Protein AF-A0A9W6U2L8-F1 (afdb_monomer_lite)

pLDDT: mean 77.32, std 21.75, range [33.19, 98.31]

Organism: NCBI:txid1490495

Structure (mmCIF, N/CA/C/O backbone):
data_AF-A0A9W6U2L8-F1
#
_entry.id   AF-A0A9W6U2L8-F1
#
loop_
_atom_site.group_PDB
_atom_site.id
_atom_site.type_symbol
_atom_site.label_atom_id
_atom_site.label_alt_id
_atom_site.label_comp_id
_atom_site.label_asym_id
_atom_site.label_entity_id
_atom_site.label_seq_id
_atom_site.pdbx_PDB_ins_code
_atom_site.Cartn_x
_atom_site.Cartn_y
_atom_site.Cartn_z
_atom_site.occupancy
_atom_site.B_iso_or_equiv
_atom_site.auth_seq_id
_atom_site.auth_comp_id
_atom_site.auth_asym_id
_atom_site.auth_atom_id
_atom_site.pdbx_PDB_model_num
ATOM 1 N N . MET A 1 1 ? -28.214 -7.297 -27.117 1.00 42.34 1 MET A N 1
ATOM 2 C CA . MET A 1 1 ? -27.364 -7.793 -26.013 1.00 42.34 1 MET A CA 1
ATOM 3 C C . MET A 1 1 ? -27.071 -6.606 -25.107 1.00 42.34 1 MET A C 1
ATOM 5 O O . MET A 1 1 ? -26.385 -5.695 -25.535 1.00 42.34 1 MET A O 1
ATOM 9 N N . LEU A 1 2 ? -27.909 -6.393 -24.084 1.00 41.47 2 LEU A N 1
ATOM 10 C CA . LEU A 1 2 ? -27.563 -6.645 -22.670 1.00 41.47 2 LEU A CA 1
ATOM 11 C C . LEU A 1 2 ? -26.264 -5.893 -22.309 1.00 41.47 2 LEU A C 1
ATOM 13 O O . LEU A 1 2 ? -25.193 -6.329 -22.692 1.00 41.47 2 LEU A O 1
ATOM 17 N N . GLY A 1 3 ? -26.268 -4.714 -21.687 1.00 46.31 3 GLY A N 1
ATOM 18 C CA . GLY A 1 3 ? -27.129 -4.269 -20.596 1.00 46.31 3 GLY A CA 1
ATOM 19 C C . GLY A 1 3 ? -26.494 -4.670 -19.270 1.00 46.31 3 GLY A C 1
ATOM 20 O O . GLY A 1 3 ? -26.871 -5.703 -18.742 1.00 46.31 3 GLY A O 1
ATOM 21 N N . CYS A 1 4 ? -25.536 -3.879 -18.765 1.00 42.66 4 CYS A N 1
ATOM 22 C CA . CYS A 1 4 ? -24.976 -4.012 -17.406 1.00 42.66 4 CYS A CA 1
ATOM 23 C C . CYS A 1 4 ? -24.298 -2.736 -16.845 1.00 42.66 4 CYS A C 1
ATOM 25 O O . CYS A 1 4 ? -23.660 -2.821 -15.806 1.00 42.66 4 CYS A O 1
ATOM 27 N N . ASP A 1 5 ? -24.463 -1.543 -17.437 1.00 49.16 5 ASP A N 1
ATOM 28 C CA . ASP A 1 5 ? -23.685 -0.351 -17.016 1.00 49.16 5 ASP A CA 1
ATOM 29 C C . ASP A 1 5 ? -24.451 0.728 -16.230 1.00 49.16 5 ASP A C 1
ATOM 31 O O . ASP A 1 5 ? -23.900 1.771 -15.879 1.00 49.16 5 ASP A O 1
ATOM 35 N N . TRP A 1 6 ? -25.718 0.491 -15.877 1.00 40.09 6 TRP A N 1
ATOM 36 C CA . TRP A 1 6 ? -26.541 1.510 -15.201 1.00 40.09 6 TRP A CA 1
ATOM 37 C C . TRP A 1 6 ? -26.843 1.259 -13.718 1.00 40.09 6 TRP A C 1
ATOM 39 O O . TRP A 1 6 ? -27.349 2.153 -13.038 1.00 40.09 6 TRP A O 1
ATOM 49 N N . TRP A 1 7 ? -26.487 0.092 -13.172 1.00 39.62 7 TRP A N 1
ATOM 50 C CA . TRP A 1 7 ? -26.825 -0.262 -11.784 1.00 39.62 7 TRP A CA 1
ATOM 51 C C . TRP A 1 7 ? -25.712 -0.029 -10.751 1.00 39.62 7 TRP A C 1
ATOM 53 O O . TRP A 1 7 ? -26.004 0.032 -9.558 1.00 39.62 7 TRP A O 1
ATOM 63 N N . ILE A 1 8 ? -24.464 0.216 -11.167 1.00 46.53 8 ILE A N 1
ATOM 64 C CA . ILE A 1 8 ? -23.349 0.432 -10.222 1.00 46.53 8 ILE A CA 1
ATOM 65 C C . ILE A 1 8 ? -23.198 1.913 -9.815 1.00 46.53 8 ILE A C 1
ATOM 67 O O . ILE A 1 8 ? -22.720 2.214 -8.723 1.00 46.53 8 ILE A O 1
ATOM 71 N N . ARG A 1 9 ? -23.713 2.873 -10.600 1.00 43.81 9 ARG A N 1
ATOM 72 C CA . ARG A 1 9 ? -23.602 4.316 -10.280 1.00 43.81 9 ARG A CA 1
ATOM 73 C C . ARG A 1 9 ? -24.740 4.912 -9.442 1.00 43.81 9 ARG A C 1
ATOM 75 O O . ARG A 1 9 ? -24.649 6.077 -9.061 1.00 43.81 9 ARG A O 1
ATOM 82 N N . ARG A 1 10 ? -25.788 4.150 -9.098 1.00 42.25 10 ARG A N 1
ATOM 83 C CA . ARG A 1 10 ? -26.963 4.680 -8.365 1.00 42.25 10 ARG A CA 1
ATOM 84 C C . ARG A 1 10 ? -27.081 4.241 -6.901 1.00 42.25 10 ARG A C 1
ATOM 86 O O . ARG A 1 10 ? -28.028 4.642 -6.232 1.00 42.25 10 ARG A O 1
ATOM 93 N N . ARG A 1 11 ? -26.106 3.494 -6.365 1.00 45.25 11 ARG A N 1
ATOM 94 C CA . ARG A 1 11 ? -26.138 2.966 -4.985 1.00 45.25 11 ARG A CA 1
ATOM 95 C C . ARG A 1 11 ? -25.116 3.590 -4.022 1.00 45.25 11 ARG A C 1
ATOM 97 O O . ARG A 1 11 ? -24.779 2.972 -3.025 1.00 45.25 11 ARG A O 1
ATOM 104 N N . ILE A 1 12 ? -24.637 4.812 -4.289 1.00 45.56 12 ILE A N 1
ATOM 105 C CA . ILE A 1 12 ? -23.762 5.580 -3.368 1.00 45.56 12 ILE A CA 1
ATOM 106 C C . ILE A 1 12 ? -24.154 7.074 -3.348 1.00 45.56 12 ILE A C 1
ATOM 108 O O . ILE A 1 12 ? -23.314 7.964 -3.389 1.00 45.56 12 ILE A O 1
ATOM 112 N N . ARG A 1 13 ? -25.455 7.399 -3.338 1.00 46.69 13 ARG A N 1
ATOM 113 C CA . ARG A 1 13 ? -25.939 8.784 -3.114 1.00 46.69 13 ARG A CA 1
ATOM 114 C C . ARG A 1 13 ? -27.226 8.830 -2.298 1.00 46.69 13 ARG A C 1
ATOM 116 O O . ARG A 1 13 ? -28.196 9.481 -2.663 1.00 46.69 13 ARG A O 1
ATOM 123 N N . GLY A 1 14 ? -27.227 8.133 -1.171 1.00 43.53 14 GLY A N 1
ATOM 124 C CA . GLY A 1 14 ? -28.364 8.143 -0.262 1.00 43.53 14 GLY A CA 1
ATOM 125 C C . GLY A 1 14 ? -27.977 7.714 1.138 1.00 43.53 14 GLY A C 1
ATOM 126 O O . GLY A 1 14 ? -28.367 6.631 1.548 1.00 43.53 14 GLY A O 1
ATOM 127 N N . ARG A 1 15 ? -27.204 8.544 1.853 1.00 40.75 15 ARG A N 1
ATOM 128 C CA . ARG A 1 15 ? -27.267 8.671 3.320 1.00 40.75 15 ARG A CA 1
ATOM 129 C C . ARG A 1 15 ? -26.349 9.791 3.822 1.00 40.75 15 ARG A C 1
ATOM 131 O O . ARG A 1 15 ? -25.131 9.700 3.782 1.00 40.75 15 ARG A O 1
ATOM 138 N N . THR A 1 16 ? -27.003 10.840 4.321 1.00 41.09 16 THR A N 1
ATOM 139 C CA . THR A 1 16 ? -26.577 11.693 5.443 1.00 41.09 16 THR A CA 1
ATOM 140 C C . THR A 1 16 ? -25.278 12.497 5.315 1.00 41.09 16 THR A C 1
ATOM 142 O O . THR A 1 16 ? -24.245 12.145 5.873 1.00 41.09 16 THR A O 1
ATOM 145 N N . ARG A 1 17 ? -25.401 13.718 4.771 1.00 39.59 17 ARG A N 1
ATOM 146 C CA . ARG A 1 17 ? -24.661 14.879 5.296 1.00 39.59 17 ARG A CA 1
ATOM 147 C C . ARG A 1 17 ? -25.144 15.142 6.730 1.00 39.59 17 ARG A C 1
ATOM 149 O O . ARG A 1 17 ? -26.140 15.832 6.924 1.00 39.59 17 ARG A O 1
ATOM 156 N N . LYS A 1 18 ? -24.456 14.602 7.738 1.00 42.47 18 LYS A N 1
ATOM 157 C CA . LYS A 1 18 ? -24.490 15.176 9.090 1.00 42.47 18 LYS A CA 1
ATOM 158 C C . LYS A 1 18 ? -23.327 16.153 9.200 1.00 42.47 18 LYS A C 1
ATOM 160 O O . LYS A 1 18 ? -22.163 15.779 9.226 1.00 42.47 18 LYS A O 1
ATOM 165 N N . ARG A 1 19 ? -23.699 17.429 9.174 1.00 35.09 19 ARG A N 1
ATOM 166 C CA . ARG A 1 19 ? -22.870 18.592 9.469 1.00 35.09 19 ARG A CA 1
ATOM 167 C C . ARG A 1 19 ? -22.285 18.410 10.871 1.00 35.09 19 ARG A C 1
ATOM 169 O O . ARG A 1 19 ? -23.045 18.408 11.838 1.00 35.09 19 ARG A O 1
ATOM 176 N N . TRP A 1 20 ? -20.970 18.253 10.974 1.00 33.88 20 TRP A N 1
ATOM 177 C CA . TRP A 1 20 ? -20.262 18.408 12.240 1.00 33.88 20 TRP A CA 1
ATOM 178 C C . TRP A 1 20 ? -20.400 19.869 12.654 1.00 33.88 20 TRP A C 1
ATOM 180 O O . TRP A 1 20 ? -19.816 20.766 12.050 1.00 33.88 20 TRP A O 1
ATOM 190 N N . ARG A 1 21 ? -21.285 20.115 13.618 1.00 36.50 21 ARG A N 1
ATOM 191 C CA . ARG A 1 21 ? -21.362 21.388 14.318 1.00 36.50 21 ARG A CA 1
ATOM 192 C C . ARG A 1 21 ? -20.345 21.276 15.452 1.00 36.50 21 ARG A C 1
ATOM 194 O O . ARG A 1 21 ? -20.547 20.485 16.369 1.00 36.50 21 ARG A O 1
ATOM 201 N N . VAL A 1 22 ? -19.238 22.003 15.319 1.00 42.03 22 VAL A N 1
ATOM 202 C CA . VAL A 1 22 ? -18.341 22.328 16.432 1.00 42.03 22 VAL A CA 1
ATOM 203 C C . VAL A 1 22 ? -19.225 22.974 17.493 1.00 42.03 22 VAL A C 1
ATOM 205 O O . VAL A 1 22 ? -19.933 23.936 17.197 1.00 42.03 22 VAL A O 1
ATOM 208 N N . ASN A 1 23 ? -19.308 22.351 18.664 1.00 36.47 23 ASN A N 1
ATOM 209 C CA . ASN A 1 23 ? -20.069 22.887 19.780 1.00 36.47 23 ASN A CA 1
ATOM 210 C C . ASN A 1 23 ? -19.055 23.560 20.698 1.00 36.47 23 ASN A C 1
ATOM 212 O O . ASN A 1 23 ? -18.358 22.889 21.460 1.00 36.47 23 ASN A O 1
ATOM 216 N N . ASP A 1 24 ? -18.948 24.875 20.536 1.00 37.62 24 ASP A N 1
ATOM 217 C CA . ASP A 1 24 ? -18.198 25.755 21.415 1.00 37.62 24 ASP A CA 1
ATOM 218 C C . ASP A 1 24 ? -18.745 25.673 22.841 1.00 37.62 24 ASP A C 1
ATOM 220 O O . ASP A 1 24 ? -19.940 25.466 23.081 1.00 37.62 24 ASP A O 1
ATOM 224 N N . GLY A 1 25 ? -17.821 25.793 23.791 1.00 44.94 25 GLY A N 1
ATOM 225 C CA . GLY A 1 25 ? -18.071 25.666 25.213 1.00 44.94 25 GLY A CA 1
ATOM 226 C C . GLY A 1 25 ? -19.150 26.626 25.705 1.00 44.94 25 GLY A C 1
ATOM 227 O O . GLY A 1 25 ? -18.991 27.841 25.676 1.00 44.94 25 GLY A O 1
ATOM 228 N N . ALA A 1 26 ? -20.222 26.056 26.245 1.00 37.12 26 ALA A N 1
ATOM 229 C CA . ALA A 1 26 ? -21.139 26.746 27.134 1.00 37.12 26 ALA A CA 1
ATOM 230 C C . ALA A 1 26 ? -21.289 25.896 28.396 1.00 37.12 26 ALA A C 1
ATOM 232 O O . ALA A 1 26 ? -21.642 24.713 28.337 1.00 37.12 26 ALA A O 1
ATOM 233 N N . GLY A 1 27 ? -20.931 26.505 29.526 1.00 45.50 27 GLY A N 1
ATOM 234 C CA . GLY A 1 27 ? -20.772 25.864 30.820 1.00 45.50 27 GLY A CA 1
ATOM 235 C C . GLY A 1 27 ? -21.959 24.999 31.227 1.00 45.50 27 GLY A C 1
ATOM 236 O O . GLY A 1 27 ? -23.098 25.454 31.311 1.00 45.50 27 GLY A O 1
ATOM 237 N N . ARG A 1 28 ? -21.667 23.742 31.562 1.00 34.00 28 ARG A N 1
ATOM 238 C CA . ARG A 1 28 ? -22.518 22.959 32.452 1.00 34.00 28 ARG A CA 1
ATOM 239 C C . ARG A 1 28 ? -21.874 23.001 33.822 1.00 34.00 28 ARG A C 1
ATOM 241 O O . ARG A 1 28 ? -20.841 22.378 34.045 1.00 34.00 28 ARG A O 1
ATOM 248 N N . GLN A 1 29 ? -22.494 23.761 34.720 1.00 37.09 29 GLN A N 1
ATOM 249 C CA . GLN A 1 29 ? -22.266 23.605 36.149 1.00 37.09 29 GLN A CA 1
ATOM 250 C C . GLN A 1 29 ? -22.376 22.114 36.509 1.00 37.09 29 GLN A C 1
ATOM 252 O O . GLN A 1 29 ? -23.264 21.431 35.979 1.00 37.09 29 GLN A O 1
ATOM 257 N N . PRO A 1 30 ? -21.500 21.583 37.380 1.00 37.72 30 PRO A N 1
ATOM 258 C CA . PRO A 1 30 ? -21.636 20.217 37.848 1.00 37.72 30 PRO A CA 1
ATOM 259 C C . PRO A 1 30 ? -22.982 20.112 38.558 1.00 37.72 30 PRO A C 1
ATOM 261 O O . PRO A 1 30 ? -23.240 20.815 39.534 1.00 37.72 30 PRO A O 1
ATOM 264 N N . ALA A 1 31 ? -23.863 19.261 38.031 1.00 36.81 31 ALA A N 1
ATOM 265 C CA . ALA A 1 31 ? -25.117 18.935 38.680 1.00 36.81 31 ALA A CA 1
ATOM 266 C C . ALA A 1 31 ? -24.787 18.444 40.092 1.00 36.81 31 ALA A C 1
ATOM 268 O O . ALA A 1 31 ? -24.253 17.346 40.269 1.00 36.81 31 ALA A O 1
ATOM 269 N N . VAL A 1 32 ? -25.067 19.290 41.085 1.00 40.47 32 VAL A N 1
ATOM 270 C CA . VAL A 1 32 ? -25.002 18.936 42.497 1.00 40.47 32 VAL A CA 1
ATOM 271 C C . VAL A 1 32 ? -25.900 17.719 42.645 1.00 40.47 32 VAL A C 1
ATOM 273 O O . VAL A 1 32 ? -27.124 17.811 42.522 1.00 40.47 32 VAL A O 1
ATOM 276 N N . LYS A 1 33 ? -25.277 16.550 42.821 1.00 40.88 33 LYS A N 1
ATOM 277 C CA . LYS A 1 33 ? -25.973 15.317 43.157 1.00 40.88 33 LYS A CA 1
ATOM 278 C C . LYS A 1 33 ? -26.704 15.616 44.455 1.00 40.88 33 LYS A C 1
ATOM 280 O O . LYS A 1 33 ? -26.081 15.638 45.513 1.00 40.88 33 LYS A O 1
ATOM 285 N N . LYS A 1 34 ? -28.009 15.892 44.365 1.00 40.28 34 LYS A N 1
ATOM 286 C CA . LYS A 1 34 ? -28.889 15.900 45.530 1.00 40.28 34 LYS A CA 1
ATOM 287 C C . LYS A 1 34 ? -28.589 14.608 46.271 1.00 40.28 34 LYS A C 1
ATOM 289 O O . LYS A 1 34 ? -28.707 13.525 45.692 1.00 40.28 34 LYS A O 1
ATOM 294 N N . GLN A 1 35 ? -28.110 14.757 47.499 1.00 38.50 35 GLN A N 1
ATOM 295 C CA . GLN A 1 35 ? -27.925 13.670 48.439 1.00 38.50 35 GLN A CA 1
ATOM 296 C C . GLN A 1 35 ? -29.251 12.911 48.430 1.00 38.50 35 GLN A C 1
ATOM 298 O O . GLN A 1 35 ? -30.284 13.465 48.805 1.00 38.50 35 GLN A O 1
ATOM 303 N N . LYS A 1 36 ? -29.258 11.704 47.851 1.00 33.19 36 LYS A N 1
ATOM 304 C CA . LYS A 1 36 ? -30.424 10.829 47.922 1.00 33.19 36 LYS A CA 1
ATOM 305 C C . LYS A 1 36 ? -30.622 10.592 49.411 1.00 33.19 36 LYS A C 1
ATOM 307 O O . LYS A 1 36 ? -29.820 9.884 50.014 1.00 33.19 36 LYS A O 1
ATOM 312 N N . THR A 1 37 ? -31.637 11.229 49.990 1.00 37.66 37 THR A N 1
ATOM 313 C CA . THR A 1 37 ? -32.239 10.774 51.238 1.00 37.66 37 THR A CA 1
ATOM 314 C C . THR A 1 37 ? -32.388 9.271 51.100 1.00 37.66 37 THR A C 1
ATOM 316 O O . THR A 1 37 ? -32.889 8.817 50.071 1.00 37.66 37 THR A O 1
ATOM 319 N N . GLU A 1 38 ? -31.811 8.520 52.040 1.00 37.41 38 GLU A N 1
ATOM 320 C CA . GLU A 1 38 ? -31.716 7.066 51.973 1.00 37.41 38 GLU A CA 1
ATOM 321 C C . GLU A 1 38 ? -33.069 6.486 51.575 1.00 37.41 38 GLU A C 1
ATOM 323 O O . GLU A 1 38 ? -34.023 6.460 52.351 1.00 37.41 38 GLU A O 1
ATOM 328 N N . ASP A 1 39 ? -33.166 6.099 50.307 1.00 38.78 39 ASP A N 1
ATOM 329 C CA . ASP A 1 39 ? -34.417 5.662 49.732 1.00 38.78 39 ASP A CA 1
ATOM 330 C C . ASP A 1 39 ? -34.650 4.246 50.249 1.00 38.78 39 ASP A C 1
ATOM 332 O O . ASP A 1 39 ? -34.121 3.252 49.740 1.00 38.78 39 ASP A O 1
ATOM 336 N N . ILE A 1 40 ? -35.426 4.153 51.327 1.00 48.34 40 ILE A N 1
ATOM 337 C CA . ILE A 1 40 ? -35.872 2.894 51.934 1.00 48.34 40 ILE A CA 1
ATOM 338 C C . ILE A 1 40 ? -36.692 2.066 50.918 1.00 48.34 40 ILE A C 1
ATOM 340 O O . ILE A 1 40 ? -36.888 0.862 51.103 1.00 48.34 40 ILE A O 1
ATOM 344 N N . ARG A 1 41 ? -37.048 2.654 49.763 1.00 45.66 41 ARG A N 1
ATOM 345 C CA . ARG A 1 41 ? -37.663 2.008 48.594 1.00 45.66 41 ARG A CA 1
ATOM 346 C C . ARG A 1 41 ? -36.730 1.123 47.770 1.00 45.66 41 ARG A C 1
ATOM 348 O O . ARG A 1 41 ? -37.055 0.791 46.632 1.00 45.66 41 ARG A O 1
ATOM 355 N N . CYS A 1 42 ? -35.627 0.621 48.320 1.00 41.81 42 CYS A N 1
ATOM 356 C CA . CYS A 1 42 ? -34.946 -0.540 47.732 1.00 41.81 42 CYS A CA 1
ATOM 357 C C . CYS A 1 42 ? -35.764 -1.841 47.911 1.00 41.81 42 CYS A C 1
ATOM 359 O O . CYS A 1 42 ? -35.263 -2.844 48.410 1.00 41.81 42 CYS A O 1
ATOM 361 N N . GLY A 1 43 ? -37.033 -1.836 47.480 1.00 48.41 43 GLY A N 1
ATOM 362 C CA . GLY A 1 43 ? -37.886 -3.008 47.271 1.00 48.41 43 GLY A CA 1
ATOM 363 C C . GLY A 1 43 ? -37.946 -3.981 48.445 1.00 48.41 43 GLY A C 1
ATOM 364 O O . GLY A 1 43 ? -37.874 -5.189 48.219 1.00 48.41 43 GLY A O 1
ATOM 365 N N . THR A 1 44 ? -37.986 -3.462 49.671 1.00 50.16 44 THR A N 1
ATOM 366 C CA . THR A 1 44 ? -37.943 -4.247 50.914 1.00 50.16 44 THR A CA 1
ATOM 367 C C . THR A 1 44 ? -39.157 -4.059 51.804 1.00 50.16 44 THR A C 1
ATOM 369 O O . THR A 1 44 ? -39.144 -4.549 52.920 1.00 50.16 44 THR A O 1
ATOM 372 N N . VAL A 1 45 ? -40.229 -3.410 51.351 1.00 52.50 45 VAL A N 1
ATOM 373 C CA . VAL A 1 45 ? -41.469 -3.427 52.133 1.00 52.50 45 VAL A CA 1
ATOM 374 C C . VAL A 1 45 ? -42.032 -4.840 52.030 1.00 52.50 45 VAL A C 1
ATOM 376 O O . VAL A 1 45 ? -42.561 -5.242 50.996 1.00 52.50 45 VAL A O 1
ATOM 379 N N . SER A 1 46 ? -41.822 -5.650 53.066 1.00 59.94 46 SER A N 1
ATOM 380 C CA . SER A 1 46 ? -42.527 -6.920 53.169 1.00 59.94 46 SER A CA 1
ATOM 381 C C . SER A 1 46 ? -44.016 -6.610 53.190 1.00 59.94 46 SER A C 1
ATOM 383 O O . SER A 1 46 ? -44.413 -5.722 53.940 1.00 59.94 46 SER A O 1
ATOM 385 N N . PHE A 1 47 ? -44.838 -7.365 52.465 1.00 65.12 47 PHE A N 1
ATOM 386 C CA . PHE A 1 47 ? -46.299 -7.198 52.487 1.00 65.12 47 PHE A CA 1
ATOM 387 C C . PHE A 1 47 ? -46.902 -7.267 53.908 1.00 65.12 47 PHE A C 1
ATOM 389 O O . PHE A 1 47 ? -48.032 -6.851 54.128 1.00 65.12 47 PHE A O 1
ATOM 396 N N . CYS A 1 48 ? -46.135 -7.788 54.870 1.00 70.75 48 CYS A N 1
ATOM 397 C CA . CYS A 1 48 ? -46.508 -7.962 56.266 1.00 70.75 48 CYS A CA 1
ATOM 398 C C . CYS A 1 48 ? -46.247 -6.746 57.173 1.00 70.75 48 CYS A C 1
ATOM 400 O O . CYS A 1 48 ? -46.649 -6.804 58.329 1.00 70.75 48 CYS A O 1
ATOM 402 N N . LEU A 1 49 ? -45.542 -5.702 56.714 1.00 81.25 49 LEU A N 1
ATOM 403 C CA . LEU A 1 49 ? -45.173 -4.541 57.537 1.00 81.25 49 LEU A CA 1
ATOM 404 C C . LEU A 1 49 ? -45.396 -3.235 56.775 1.00 81.25 49 LEU A C 1
ATOM 406 O O . LEU A 1 49 ? -45.073 -3.142 55.592 1.00 81.25 49 LEU A O 1
ATOM 410 N N . THR A 1 50 ? -45.876 -2.207 57.471 1.00 83.50 50 THR A N 1
ATOM 411 C CA . THR A 1 50 ? -45.902 -0.838 56.940 1.00 83.50 50 THR A CA 1
ATOM 412 C C . THR A 1 50 ? -44.484 -0.272 56.810 1.00 83.50 50 THR A C 1
ATOM 414 O O . THR A 1 50 ? -43.528 -0.801 57.383 1.00 83.50 50 THR A O 1
ATOM 417 N N . GLU A 1 51 ? -44.322 0.823 56.063 1.00 79.44 51 GLU A N 1
ATOM 418 C CA . GLU A 1 51 ? -43.014 1.463 55.867 1.00 79.44 51 GLU A CA 1
ATOM 419 C C . GLU A 1 51 ? -42.362 1.874 57.202 1.00 79.44 51 GLU A C 1
ATOM 421 O O . GLU A 1 51 ? -41.173 1.634 57.413 1.00 79.44 51 GLU A O 1
ATOM 426 N N . GLU A 1 52 ? -43.155 2.405 58.137 1.00 82.06 52 GLU A N 1
ATOM 427 C CA . GLU A 1 52 ? -42.696 2.795 59.476 1.00 82.06 52 GLU A CA 1
ATOM 428 C C . GLU A 1 52 ? -42.330 1.589 60.353 1.00 82.06 52 GLU A C 1
ATOM 430 O O . GLU A 1 52 ? -41.278 1.577 60.992 1.00 82.06 52 GLU A O 1
ATOM 435 N N . GLN A 1 53 ? -43.130 0.517 60.324 1.00 85.81 53 GLN A N 1
ATOM 436 C CA . GLN A 1 53 ? -42.796 -0.734 61.018 1.00 85.81 53 GLN A CA 1
ATOM 437 C C . GLN A 1 53 ? -41.500 -1.342 60.474 1.00 85.81 53 GLN A C 1
ATOM 439 O O . GLN A 1 53 ? -40.669 -1.848 61.228 1.00 85.81 53 GLN A O 1
ATOM 444 N N . HIS A 1 54 ? -41.299 -1.266 59.159 1.00 84.88 54 HIS A N 1
ATOM 445 C CA . HIS A 1 54 ? -40.087 -1.749 58.522 1.00 84.88 54 HIS A CA 1
ATOM 446 C C . HIS A 1 54 ? -38.862 -0.932 58.955 1.00 84.88 54 HIS A C 1
ATOM 448 O O . HIS A 1 54 ? -37.834 -1.519 59.280 1.00 84.88 54 HIS A O 1
ATOM 454 N N . LYS A 1 55 ? -38.963 0.403 59.034 1.00 83.50 55 LYS A N 1
ATOM 455 C CA . LYS A 1 55 ? -37.889 1.268 59.558 1.00 83.50 55 LYS A CA 1
ATOM 456 C C . LYS A 1 55 ? -37.489 0.871 60.976 1.00 83.50 55 LYS A C 1
ATOM 458 O O . LYS A 1 55 ? -36.311 0.637 61.233 1.00 83.50 55 LYS A O 1
ATOM 463 N N . VAL A 1 56 ? -38.469 0.719 61.865 1.00 85.00 56 VAL A N 1
ATOM 464 C CA . VAL A 1 56 ? -38.223 0.353 63.266 1.00 85.00 56 VAL A CA 1
ATOM 465 C C . VAL A 1 56 ? -37.600 -1.038 63.384 1.00 85.00 56 VAL A C 1
ATOM 467 O O . VAL A 1 56 ? -36.600 -1.184 64.083 1.00 85.00 56 VAL A O 1
ATOM 470 N N . LEU A 1 57 ? -38.102 -2.038 62.649 1.00 87.38 57 LEU A N 1
ATOM 471 C CA . LEU A 1 57 ? -37.526 -3.389 62.631 1.00 87.38 57 LEU A CA 1
ATOM 472 C C . LEU A 1 57 ? -36.038 -3.378 62.263 1.00 87.38 57 LEU A C 1
ATOM 474 O O . LEU A 1 57 ? -35.238 -4.108 62.847 1.00 87.38 57 LEU A O 1
ATOM 478 N N . LEU A 1 58 ? -35.671 -2.569 61.273 1.00 84.19 58 LEU A N 1
ATOM 479 C CA . LEU A 1 58 ? -34.300 -2.483 60.789 1.00 84.19 58 LEU A CA 1
ATOM 480 C C . LEU A 1 58 ? -33.384 -1.796 61.791 1.00 84.19 58 LEU A C 1
ATOM 482 O O . LEU A 1 58 ? -32.280 -2.286 62.015 1.00 84.19 58 LEU A O 1
ATOM 486 N N . THR A 1 59 ? -33.854 -0.713 62.408 1.00 85.31 59 THR A N 1
ATOM 487 C CA . THR A 1 59 ? -33.126 -0.051 63.489 1.00 85.31 59 THR A CA 1
ATOM 488 C C . THR A 1 59 ? -32.880 -1.038 64.618 1.00 85.31 59 THR A C 1
ATOM 490 O O . THR A 1 59 ? -31.733 -1.224 65.002 1.00 85.31 59 THR A O 1
ATOM 493 N N . LEU A 1 60 ? -33.919 -1.749 65.071 1.00 85.06 60 LEU A N 1
ATOM 494 C CA . LEU A 1 60 ? -33.794 -2.773 66.106 1.00 85.06 60 LEU A CA 1
ATOM 495 C C . LEU A 1 60 ? -32.771 -3.849 65.701 1.00 85.06 60 LEU A C 1
ATOM 497 O O . LEU A 1 60 ? -31.829 -4.131 66.437 1.00 85.06 60 LEU A O 1
ATOM 501 N N . GLU A 1 61 ? -32.875 -4.416 64.498 1.00 85.69 61 GLU A N 1
ATOM 502 C CA . GLU A 1 61 ? -31.955 -5.463 64.034 1.00 85.69 61 GLU A CA 1
ATOM 503 C C . GLU A 1 61 ? -30.479 -5.039 64.044 1.00 85.69 61 GLU A C 1
ATOM 505 O O . GLU A 1 61 ? -29.625 -5.882 64.354 1.00 85.69 61 GLU A O 1
ATOM 510 N N . GLN A 1 62 ? -30.208 -3.767 63.732 1.00 82.38 62 GLN A N 1
ATOM 511 C CA . GLN A 1 62 ? -28.875 -3.164 63.663 1.00 82.38 62 GLN A CA 1
ATOM 512 C C . GLN A 1 62 ? -28.319 -2.759 65.027 1.00 82.38 62 GLN A C 1
ATOM 514 O O . GLN A 1 62 ? -27.121 -2.903 65.252 1.00 82.38 62 GLN A O 1
ATOM 519 N N . THR A 1 63 ? -29.161 -2.253 65.926 1.00 80.62 63 THR A N 1
ATOM 520 C CA . THR A 1 63 ? -28.719 -1.733 67.226 1.00 80.6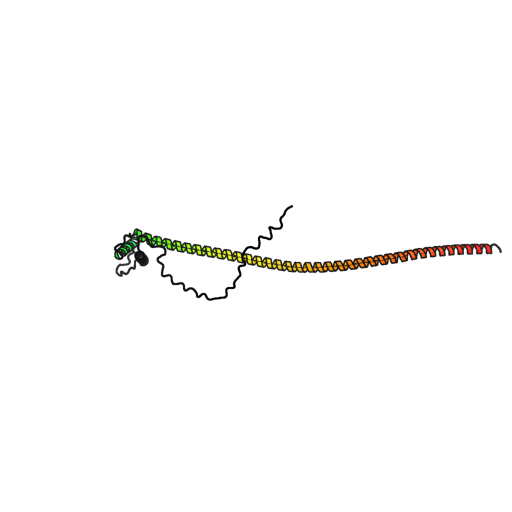2 63 THR A CA 1
ATOM 521 C C . THR A 1 63 ? -28.780 -2.774 68.341 1.00 80.62 63 THR A C 1
ATOM 523 O O . THR A 1 63 ? -28.362 -2.483 69.453 1.00 80.62 63 THR A O 1
ATOM 526 N N . T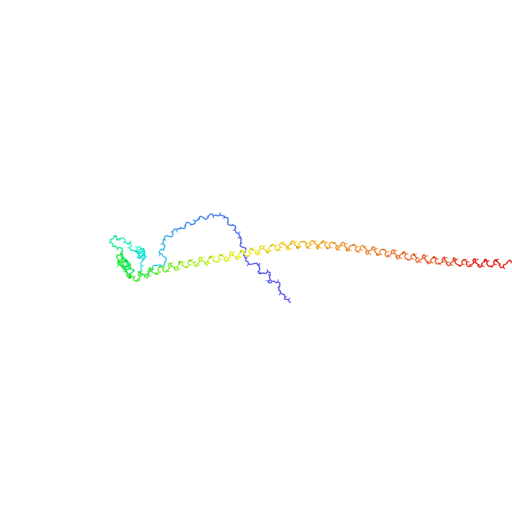YR A 1 64 ? -29.246 -3.996 68.063 1.00 76.12 64 TYR A N 1
ATOM 527 C CA . TYR A 1 64 ? -29.271 -5.085 69.042 1.00 76.12 64 TYR A CA 1
ATOM 528 C C . TYR A 1 64 ? -27.858 -5.496 69.492 1.00 76.12 64 TYR A C 1
ATOM 530 O O . TYR A 1 64 ? -27.023 -5.757 68.621 1.00 76.12 64 TYR A O 1
ATOM 538 N N . PRO A 1 65 ? -27.596 -5.684 70.801 1.00 65.25 65 PRO A N 1
ATOM 539 C CA . PRO A 1 65 ? -28.534 -5.641 71.934 1.00 65.25 65 PRO A CA 1
ATOM 540 C C . PRO A 1 65 ? -28.684 -4.264 72.612 1.00 65.25 65 PRO A C 1
ATOM 542 O O . PRO A 1 65 ? -29.402 -4.149 73.597 1.00 65.25 65 PRO A O 1
ATOM 545 N N . ASN A 1 66 ? -28.044 -3.217 72.095 1.00 63.25 66 ASN A N 1
ATOM 546 C CA . ASN A 1 66 ? -27.856 -1.911 72.737 1.00 63.25 66 ASN A CA 1
ATOM 547 C C . ASN A 1 66 ? -29.075 -0.966 72.655 1.00 63.25 66 ASN A C 1
ATOM 549 O O . ASN A 1 66 ? -28.919 0.244 72.481 1.00 63.25 66 ASN A O 1
ATOM 553 N N . TRP A 1 67 ? -30.298 -1.479 72.783 1.00 65.12 67 TRP A N 1
ATOM 554 C CA . TRP A 1 67 ? -31.503 -0.645 72.838 1.00 65.12 67 TRP A CA 1
ATOM 555 C C . TRP A 1 67 ? -31.716 -0.110 74.257 1.00 65.12 67 TRP A C 1
ATOM 557 O O . TRP A 1 67 ? -32.637 -0.525 74.938 1.00 65.12 67 TRP A O 1
ATOM 567 N N . ALA A 1 68 ? -30.821 0.769 74.710 1.00 49.25 68 ALA A N 1
ATOM 568 C CA . ALA A 1 68 ? -30.982 1.608 75.901 1.00 49.25 68 ALA A CA 1
ATOM 569 C C . ALA A 1 68 ? -31.681 0.952 77.115 1.00 49.25 68 ALA A C 1
ATOM 571 O O . ALA A 1 68 ? -32.704 1.451 77.574 1.00 49.25 68 ALA A O 1
ATOM 572 N N . ASP A 1 69 ? -31.082 -0.104 77.673 1.00 44.09 69 ASP A N 1
ATOM 573 C CA . ASP A 1 69 ? -31.338 -0.483 79.065 1.00 44.09 69 ASP A CA 1
ATOM 574 C C . ASP A 1 69 ? -29.991 -0.730 79.779 1.00 44.09 69 ASP A C 1
ATOM 576 O O . ASP A 1 69 ? -29.312 -1.714 79.473 1.00 44.09 69 ASP A O 1
ATOM 580 N N . PRO A 1 70 ? -29.532 0.164 80.683 1.00 41.91 70 PRO A N 1
ATOM 581 C CA . PRO A 1 70 ? -28.219 0.059 81.334 1.00 41.91 70 PRO A CA 1
ATOM 582 C C . PRO A 1 70 ? -28.082 -1.078 82.360 1.00 41.91 70 PRO A C 1
ATOM 584 O O . PRO A 1 70 ? -27.040 -1.175 83.001 1.00 41.91 70 PRO A O 1
ATOM 587 N N . VAL A 1 71 ? -29.116 -1.896 82.585 1.00 44.06 71 VAL A N 1
ATOM 588 C CA . VAL A 1 71 ? -29.218 -2.710 83.815 1.00 44.06 71 VAL A CA 1
ATOM 589 C C . VAL A 1 71 ? -29.090 -4.219 83.586 1.00 44.06 71 VAL A C 1
ATOM 591 O O . VAL A 1 71 ? -28.953 -4.965 84.550 1.00 44.06 71 VAL A O 1
ATOM 594 N N . THR A 1 72 ? -29.053 -4.713 82.346 1.00 44.56 72 THR A N 1
ATOM 595 C CA . THR A 1 72 ? -28.952 -6.169 82.138 1.00 44.56 72 THR A CA 1
ATOM 596 C C . THR A 1 72 ? -27.549 -6.562 81.698 1.00 44.56 72 THR A C 1
ATOM 598 O O . THR A 1 72 ? -27.137 -6.283 80.573 1.00 44.56 72 THR A O 1
ATOM 601 N N . GLU A 1 73 ? -26.817 -7.202 82.612 1.00 41.22 73 GLU A N 1
ATOM 602 C CA . GLU A 1 73 ? -25.492 -7.788 82.410 1.00 41.22 73 GLU A CA 1
ATOM 603 C C . GLU A 1 73 ? -25.349 -8.471 81.042 1.00 41.22 73 GLU A C 1
ATOM 605 O O . GLU A 1 73 ? -26.226 -9.217 80.595 1.00 41.22 73 GLU A O 1
ATOM 610 N N . MET A 1 74 ? -24.195 -8.237 80.407 1.00 48.12 74 MET A N 1
ATOM 611 C CA . MET A 1 74 ? -23.773 -8.776 79.111 1.00 48.12 74 MET A CA 1
ATOM 612 C C . MET A 1 74 ? -23.556 -10.301 79.153 1.00 48.12 74 MET A C 1
ATOM 614 O O . MET A 1 74 ? -22.461 -10.808 78.926 1.00 48.12 74 MET A O 1
ATOM 618 N N . SER A 1 75 ? -24.606 -11.063 79.432 1.00 45.34 75 SER A N 1
ATOM 619 C CA . SER A 1 75 ? -24.590 -12.520 79.351 1.00 45.34 75 SER A CA 1
ATOM 620 C C . SER A 1 75 ? -24.892 -12.944 77.919 1.00 45.34 75 SER A C 1
ATOM 622 O O . SER A 1 75 ? -25.945 -12.602 77.388 1.00 45.34 75 SER A O 1
ATOM 624 N N . SER A 1 76 ? -23.958 -13.674 77.302 1.00 51.38 76 SER A N 1
ATOM 625 C CA . SER A 1 76 ? -23.993 -14.231 75.938 1.00 51.38 76 SER A CA 1
ATOM 626 C C . SER A 1 76 ? -25.405 -14.398 75.350 1.00 51.38 76 SER A C 1
ATOM 628 O O . SER A 1 76 ? -26.108 -15.397 75.532 1.00 51.38 76 SER A O 1
ATOM 630 N N . VAL A 1 77 ? -25.867 -13.377 74.624 1.00 53.78 77 VAL A N 1
ATOM 631 C CA . VAL A 1 77 ? -27.251 -13.373 74.161 1.00 53.78 77 VAL A CA 1
ATOM 632 C C . VAL A 1 77 ? -27.362 -14.230 72.904 1.00 53.78 77 VAL A C 1
ATOM 634 O O . VAL A 1 77 ? -27.074 -13.798 71.790 1.00 53.78 77 VAL A O 1
ATOM 637 N N . HIS A 1 78 ? -27.753 -15.490 73.093 1.00 57.31 78 HIS A N 1
ATOM 638 C CA . HIS A 1 78 ? -27.991 -16.435 72.007 1.00 57.31 78 HIS A CA 1
ATOM 639 C C . HIS A 1 78 ? -28.916 -15.848 70.926 1.00 57.31 78 HIS A C 1
ATOM 641 O O . HIS A 1 78 ? -29.928 -15.213 71.229 1.00 57.31 78 HIS A O 1
ATOM 647 N N . HIS A 1 79 ? -28.637 -16.162 69.654 1.00 56.59 79 HIS A N 1
ATOM 648 C CA . HIS A 1 79 ? -29.434 -15.772 68.475 1.00 56.59 79 HIS A CA 1
ATOM 649 C C . HIS A 1 79 ? -30.944 -16.058 68.618 1.00 56.59 79 HIS A C 1
ATOM 651 O O . HIS A 1 79 ? -31.778 -15.394 67.996 1.00 56.59 79 HIS A O 1
ATOM 657 N N . GLY A 1 80 ? -31.287 -17.044 69.456 1.00 62.16 80 GLY A N 1
ATOM 658 C CA . GLY A 1 80 ? -32.646 -17.381 69.860 1.00 62.16 80 GLY A CA 1
ATOM 659 C C . GLY A 1 80 ? -33.390 -16.253 70.582 1.00 62.16 80 GLY A C 1
ATOM 660 O O . GLY A 1 80 ? -34.563 -16.014 70.302 1.00 62.16 80 GLY A O 1
ATOM 661 N N . LYS A 1 81 ? -32.694 -15.549 71.476 1.00 75.81 81 LYS A N 1
ATOM 662 C CA . LYS A 1 81 ? -33.230 -14.473 72.315 1.00 75.81 81 LYS A CA 1
ATOM 663 C C . LYS A 1 81 ? -33.343 -13.154 71.543 1.00 75.81 81 LYS A C 1
ATOM 665 O O . LYS A 1 81 ? -34.343 -12.467 71.706 1.00 75.81 81 LYS A O 1
ATOM 670 N N . LYS A 1 82 ? -32.421 -12.875 70.602 1.00 83.19 82 LYS A N 1
ATOM 671 C CA . LYS A 1 82 ? -32.451 -11.680 69.727 1.00 83.19 82 LYS A CA 1
ATOM 672 C C . LYS A 1 82 ? -33.812 -11.436 69.105 1.00 83.19 82 LYS A C 1
ATOM 674 O O . LYS A 1 82 ? -34.421 -10.392 69.300 1.00 83.19 82 LYS A O 1
ATOM 679 N N . TRP A 1 83 ? -34.297 -12.412 68.355 1.00 86.06 83 TRP A N 1
ATOM 680 C CA . TRP A 1 83 ? -35.525 -12.232 67.594 1.00 86.06 83 TRP A CA 1
ATOM 681 C C . TRP A 1 83 ? -36.784 -12.245 68.465 1.00 86.06 83 TRP A C 1
ATOM 683 O O . TRP A 1 83 ? -37.775 -11.651 68.062 1.00 86.06 83 TRP A O 1
ATOM 693 N N . ALA A 1 84 ? -36.738 -12.873 69.644 1.00 83.69 84 ALA A N 1
ATOM 694 C CA . ALA A 1 84 ? -37.817 -12.783 70.626 1.00 83.69 84 ALA A CA 1
ATOM 695 C C . ALA A 1 84 ? -37.897 -11.371 71.237 1.00 83.69 84 ALA A C 1
ATOM 697 O O . ALA A 1 84 ? -38.983 -10.807 71.327 1.00 83.69 84 ALA A O 1
ATOM 698 N N . SER A 1 85 ? -36.754 -10.756 71.563 1.00 84.50 85 SER A N 1
ATOM 699 C CA . SER A 1 85 ? -36.692 -9.359 72.015 1.00 84.50 85 SER A CA 1
ATOM 700 C C . SER A 1 85 ? -37.146 -8.381 70.926 1.00 84.50 85 SER A C 1
ATOM 702 O O . SER A 1 85 ? -37.936 -7.490 71.213 1.00 84.50 85 SER A O 1
ATOM 704 N N . ILE A 1 86 ? -36.715 -8.579 69.670 1.00 85.62 86 ILE A N 1
ATOM 705 C CA . ILE A 1 86 ? -37.184 -7.772 68.525 1.00 85.62 86 ILE A CA 1
ATOM 706 C C . ILE A 1 86 ? -38.707 -7.894 68.370 1.00 85.62 86 ILE A C 1
ATOM 708 O O . ILE A 1 86 ? -39.379 -6.892 68.158 1.00 85.62 86 ILE A O 1
ATOM 712 N N . GLU A 1 87 ? -39.264 -9.106 68.452 1.00 88.31 87 GLU A N 1
ATOM 713 C CA . GLU A 1 87 ? -40.708 -9.326 68.309 1.00 88.31 87 GLU A CA 1
ATOM 714 C C . GLU A 1 87 ? -41.510 -8.613 69.404 1.00 88.31 87 GLU A C 1
ATOM 716 O O . GLU A 1 87 ? -42.499 -7.949 69.094 1.00 88.31 87 GLU A O 1
ATOM 721 N N . ASN A 1 88 ? -41.079 -8.720 70.661 1.00 84.00 88 ASN A N 1
ATOM 722 C CA . ASN A 1 88 ? -41.747 -8.062 71.783 1.00 84.00 88 ASN A CA 1
ATOM 723 C C . ASN A 1 88 ? -41.695 -6.537 71.653 1.00 84.00 88 ASN A C 1
ATOM 725 O O . ASN A 1 88 ? -42.721 -5.881 71.806 1.00 84.00 88 ASN A O 1
ATOM 729 N N . GLU A 1 89 ? -40.536 -5.985 71.291 1.00 86.75 89 GLU A N 1
ATOM 730 C CA . GLU A 1 89 ? -40.365 -4.545 71.085 1.00 86.75 89 GLU A CA 1
ATOM 731 C C . GLU A 1 89 ? -41.222 -4.029 69.917 1.00 86.75 89 GLU A C 1
ATOM 733 O O . GLU A 1 89 ? -41.859 -2.978 70.000 1.00 86.75 89 GLU A O 1
ATOM 738 N N . MET A 1 90 ? -41.313 -4.804 68.833 1.00 87.31 90 MET A N 1
ATOM 739 C CA . MET A 1 90 ? -42.182 -4.491 67.698 1.00 87.31 90 MET A CA 1
ATOM 740 C C . MET A 1 90 ? -43.668 -4.511 68.088 1.00 87.31 90 MET A C 1
ATOM 742 O O . MET A 1 90 ? -44.409 -3.635 67.650 1.00 87.31 90 MET A O 1
ATOM 746 N N . LYS A 1 91 ? -44.110 -5.459 68.927 1.00 86.12 91 LYS A N 1
ATOM 747 C CA . LYS A 1 91 ? -45.495 -5.522 69.439 1.00 86.12 91 LYS A CA 1
ATOM 748 C C . LYS A 1 91 ? -45.808 -4.416 70.447 1.00 86.12 91 LYS A C 1
ATOM 750 O O . LYS A 1 91 ? -46.922 -3.904 70.443 1.00 86.12 91 LYS A O 1
ATOM 755 N N . ALA A 1 92 ? -44.833 -4.021 71.265 1.00 83.94 92 ALA A N 1
ATOM 756 C CA . ALA A 1 92 ? -44.977 -2.917 72.211 1.00 83.94 92 ALA A CA 1
ATOM 757 C C . ALA A 1 92 ? -45.161 -1.572 71.489 1.00 83.94 92 ALA A C 1
ATOM 759 O O . ALA A 1 92 ? -46.007 -0.770 71.876 1.00 83.94 92 ALA A O 1
ATOM 760 N N . ARG A 1 93 ? -44.410 -1.340 70.403 1.00 82.69 93 ARG A N 1
ATOM 761 C CA . ARG A 1 93 ? -44.507 -0.110 69.594 1.00 82.69 93 ARG A CA 1
ATOM 762 C C . ARG A 1 93 ? -45.678 -0.117 68.613 1.00 82.69 93 ARG A C 1
ATOM 764 O O . ARG A 1 93 ? -46.190 0.945 68.268 1.00 82.69 93 ARG A O 1
ATOM 771 N N . PHE A 1 94 ? -46.099 -1.294 68.153 1.00 85.44 94 PHE A N 1
ATOM 772 C CA . PHE A 1 94 ? -47.171 -1.453 67.173 1.00 85.44 94 PHE A CA 1
ATOM 773 C C . PHE A 1 94 ? -48.171 -2.514 67.634 1.00 85.44 94 PHE A C 1
ATOM 775 O O . PHE A 1 94 ? -48.057 -3.688 67.295 1.00 85.44 94 PHE A O 1
ATOM 782 N N . VAL A 1 95 ? -49.203 -2.078 68.358 1.00 76.81 95 VAL A N 1
ATOM 783 C CA . VAL A 1 95 ? -50.217 -2.958 68.971 1.00 76.81 95 VAL A CA 1
ATOM 784 C C . VAL A 1 95 ? -50.968 -3.824 67.942 1.00 76.81 95 VAL A C 1
ATOM 786 O O . VAL A 1 95 ? -51.407 -4.924 68.257 1.00 76.81 95 VAL A O 1
ATOM 789 N N . SER A 1 96 ? -51.080 -3.370 66.690 1.00 77.62 96 SER A N 1
ATOM 790 C CA . SER A 1 96 ? -51.772 -4.077 65.600 1.00 77.62 96 SER A CA 1
ATOM 791 C C . SER A 1 96 ? -50.877 -4.987 64.746 1.00 77.62 96 SER A C 1
ATOM 793 O O . SER A 1 96 ? -51.320 -5.489 63.711 1.00 77.62 96 SER A O 1
ATOM 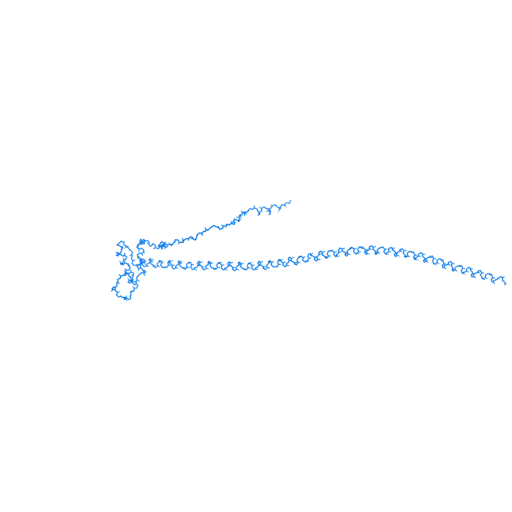795 N N . ILE A 1 97 ? -49.612 -5.199 65.122 1.00 83.06 97 ILE A N 1
ATOM 796 C CA . ILE A 1 97 ? -48.685 -5.987 64.306 1.00 83.06 97 ILE A CA 1
ATOM 797 C C . ILE A 1 97 ? -48.958 -7.497 64.414 1.00 83.06 97 ILE A C 1
ATOM 799 O O . ILE A 1 97 ? -48.953 -8.084 65.493 1.00 83.06 97 ILE A O 1
ATOM 803 N N . THR A 1 98 ? -49.143 -8.157 63.270 1.00 81.69 98 THR A N 1
ATOM 804 C CA . THR A 1 98 ? -49.358 -9.617 63.175 1.00 81.69 98 THR A CA 1
ATOM 805 C C . THR A 1 98 ? -48.076 -10.399 62.864 1.00 81.69 98 THR A C 1
ATOM 807 O O . THR A 1 98 ? -48.089 -11.626 62.757 1.00 81.69 98 THR A O 1
ATOM 810 N N . ALA A 1 99 ? -46.946 -9.707 62.698 1.00 80.50 99 ALA A N 1
ATOM 811 C CA . ALA A 1 99 ? -45.684 -10.311 62.295 1.00 80.50 99 ALA A CA 1
ATOM 812 C C . ALA A 1 99 ? -45.064 -11.154 63.423 1.00 80.50 99 ALA A C 1
ATOM 814 O O . ALA A 1 99 ? -44.817 -10.671 64.526 1.00 80.50 99 ALA A O 1
ATOM 815 N N . THR A 1 100 ? -44.763 -12.416 63.114 1.00 86.00 100 THR A N 1
ATOM 816 C CA . THR A 1 100 ? -44.106 -13.352 64.040 1.00 86.00 100 THR A CA 1
ATOM 817 C C . THR A 1 100 ? -42.584 -13.250 63.962 1.00 86.00 100 THR A C 1
ATOM 819 O O . THR A 1 100 ? -42.033 -12.802 62.951 1.00 86.00 100 THR A O 1
ATOM 822 N N . ARG A 1 101 ? -41.879 -13.786 64.966 1.00 84.69 101 ARG A N 1
ATOM 823 C CA . ARG A 1 101 ? -40.415 -13.956 64.958 1.00 84.69 101 ARG A CA 1
ATOM 824 C C . ARG A 1 101 ? -39.841 -14.445 63.624 1.00 84.69 101 ARG A C 1
ATOM 826 O O . ARG A 1 101 ? -38.856 -13.901 63.125 1.00 84.69 101 ARG A O 1
ATOM 833 N N . LYS A 1 102 ? -40.438 -15.502 63.060 1.00 84.88 102 LYS A N 1
ATOM 834 C CA . LYS A 1 102 ? -39.984 -16.128 61.807 1.00 84.88 102 LYS A CA 1
ATOM 835 C C . LYS A 1 102 ? -40.136 -15.165 60.633 1.00 84.88 102 LYS A C 1
ATOM 837 O O . LYS A 1 102 ? -39.232 -15.072 59.807 1.00 84.88 102 LYS A O 1
ATOM 842 N N . THR A 1 103 ? -41.241 -14.423 60.600 1.00 85.25 103 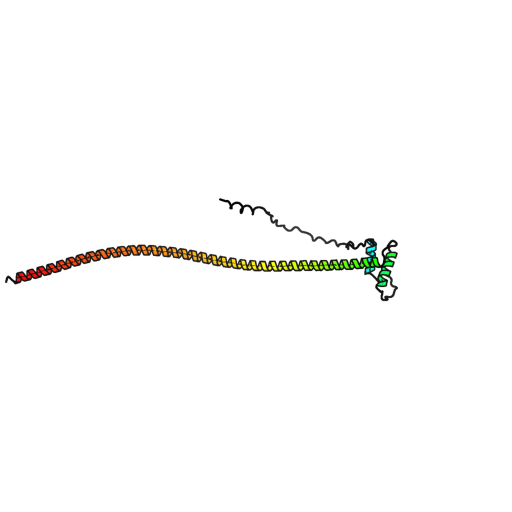THR A N 1
ATOM 843 C CA . THR A 1 103 ? -41.519 -13.407 59.583 1.00 85.25 103 THR A CA 1
ATOM 844 C C . THR A 1 103 ? -40.494 -12.276 59.654 1.00 85.25 103 THR A C 1
ATOM 846 O O . THR A 1 103 ? -39.845 -11.988 58.654 1.00 85.25 103 THR A O 1
ATOM 849 N N . LEU A 1 104 ? -40.268 -11.695 60.838 1.00 86.06 104 LEU A N 1
ATOM 850 C CA . LEU A 1 104 ? -39.302 -10.605 61.042 1.00 86.06 104 LEU A CA 1
ATOM 851 C C . LEU A 1 104 ? -37.872 -11.022 60.658 1.00 86.06 104 LEU A C 1
ATOM 853 O O . LEU A 1 104 ? -37.174 -10.300 59.944 1.00 86.06 104 LEU A O 1
ATOM 857 N N . MET A 1 105 ? -37.465 -12.229 61.058 1.00 85.44 105 MET A N 1
ATOM 858 C CA . MET A 1 105 ? -36.172 -12.802 60.684 1.00 85.44 105 MET A CA 1
ATOM 859 C C . MET A 1 105 ? -36.057 -13.016 59.170 1.00 85.44 105 MET A C 1
ATOM 861 O O . MET A 1 105 ? -35.046 -12.649 58.574 1.00 85.44 105 MET A O 1
ATOM 865 N N . GLY A 1 106 ? -37.092 -13.573 58.535 1.00 84.06 106 GLY A N 1
ATOM 866 C CA . GLY A 1 106 ? -37.134 -13.785 57.088 1.00 84.06 106 GLY A CA 1
ATOM 867 C C . GLY A 1 106 ? -37.016 -12.479 56.301 1.00 84.06 106 GLY A C 1
ATOM 868 O O . GLY A 1 106 ? -36.260 -12.414 55.333 1.00 84.06 106 GLY A O 1
ATOM 869 N N . ILE A 1 107 ? -37.680 -11.417 56.764 1.00 84.44 107 ILE A N 1
ATOM 870 C CA . ILE A 1 107 ? -37.622 -10.079 56.162 1.00 84.44 107 ILE A CA 1
ATOM 871 C C . ILE A 1 107 ? -36.189 -9.530 56.183 1.00 84.44 107 ILE A C 1
ATOM 873 O O . ILE A 1 107 ? -35.671 -9.090 55.152 1.00 84.44 107 ILE A O 1
ATOM 877 N N . CYS A 1 108 ? -35.516 -9.597 57.332 1.00 83.25 108 CYS A N 1
ATOM 878 C CA . CYS A 1 108 ? -34.145 -9.104 57.460 1.00 83.25 108 CYS A CA 1
ATOM 879 C C . CYS A 1 108 ? -33.132 -9.968 56.691 1.00 83.25 108 CYS A C 1
ATOM 881 O O . CYS A 1 108 ? -32.246 -9.422 56.030 1.00 83.25 108 CYS A O 1
ATOM 883 N N . SER A 1 109 ? -33.274 -11.297 56.709 1.00 84.00 109 SER A N 1
ATOM 884 C CA . SER A 1 109 ? -32.415 -12.215 55.944 1.00 84.00 109 SER A CA 1
ATOM 885 C C . SER A 1 109 ? -32.565 -12.020 54.436 1.00 84.00 109 SER A C 1
ATOM 887 O O . SER A 1 109 ? -31.565 -11.916 53.726 1.00 84.00 109 SER A O 1
ATOM 889 N N . HIS A 1 110 ? -33.799 -11.884 53.942 1.00 81.88 110 HIS A N 1
ATOM 890 C CA . HIS A 1 110 ? -34.068 -11.608 52.531 1.00 81.88 110 HIS A CA 1
ATOM 891 C C . HIS A 1 110 ? -33.442 -10.279 52.088 1.00 81.88 110 HIS A C 1
ATOM 893 O O . HIS A 1 110 ? -32.813 -10.202 51.033 1.00 81.88 110 HIS A O 1
ATOM 899 N N . ARG A 1 111 ? -33.531 -9.235 52.921 1.00 80.69 111 ARG A N 1
ATOM 900 C CA . ARG A 1 111 ? -32.884 -7.942 52.659 1.00 80.69 111 ARG A CA 1
ATOM 901 C C . ARG A 1 111 ? -31.361 -8.042 52.607 1.00 80.69 111 ARG A C 1
ATOM 903 O O . ARG A 1 111 ? -30.757 -7.444 51.717 1.00 80.69 111 ARG A O 1
ATOM 910 N N . LYS A 1 112 ? -30.736 -8.774 53.536 1.00 82.75 112 LYS A N 1
ATOM 911 C CA . LYS A 1 112 ? -29.281 -9.007 53.528 1.00 82.75 112 LYS A CA 1
ATOM 912 C C . LYS A 1 112 ? -28.851 -9.719 52.248 1.00 82.75 112 LYS A C 1
ATOM 914 O O . LYS A 1 112 ? -27.968 -9.221 51.558 1.00 82.75 112 LYS A O 1
ATOM 919 N N . LEU A 1 113 ? -29.549 -10.792 51.880 1.00 84.25 113 LEU A N 1
ATOM 920 C CA . LEU A 1 113 ? -29.286 -11.530 50.646 1.00 84.25 113 LEU A CA 1
ATOM 921 C C . LEU A 1 113 ? -29.455 -10.646 49.402 1.00 84.25 113 LEU A C 1
ATOM 923 O O . LEU A 1 113 ? -28.611 -10.661 48.514 1.00 84.25 113 LEU A O 1
ATOM 927 N N . LYS A 1 114 ? -30.503 -9.818 49.351 1.00 84.31 114 LYS A N 1
ATOM 928 C CA . LYS A 1 114 ? -30.750 -8.890 48.239 1.00 84.31 114 LYS A CA 1
ATOM 929 C C . LYS A 1 114 ? -29.670 -7.812 48.115 1.00 84.31 114 LYS A C 1
ATOM 931 O O . LYS A 1 114 ? -29.277 -7.466 47.004 1.00 84.31 114 LYS A O 1
ATOM 936 N N . ARG A 1 115 ? -29.173 -7.281 49.237 1.00 83.69 115 ARG A N 1
ATOM 937 C CA . ARG A 1 115 ? -28.039 -6.341 49.243 1.00 83.69 115 ARG A CA 1
ATOM 938 C C . ARG A 1 115 ? -26.771 -6.998 48.719 1.00 83.69 115 ARG A C 1
ATOM 940 O O . ARG A 1 115 ? -26.089 -6.382 47.906 1.00 83.69 115 ARG A O 1
ATOM 947 N N . GLU A 1 116 ? -26.496 -8.224 49.150 1.00 88.69 116 GLU A N 1
ATOM 948 C CA . GLU A 1 116 ? -25.325 -8.972 48.696 1.00 88.69 116 GLU A CA 1
ATOM 949 C C . GLU A 1 116 ? -25.421 -9.300 47.205 1.00 88.69 116 GLU A C 1
ATOM 951 O O . GLU A 1 116 ? -24.489 -9.048 46.451 1.00 88.69 116 GLU A O 1
ATOM 956 N N . LEU A 1 117 ? -26.597 -9.713 46.737 1.00 87.88 117 LEU A N 1
ATOM 957 C CA . LEU A 1 117 ? -26.869 -9.934 45.320 1.00 87.88 117 LEU A CA 1
ATOM 958 C C . LEU A 1 117 ? -26.653 -8.652 44.498 1.00 87.88 117 LEU A C 1
ATOM 960 O O . LEU A 1 117 ? -25.992 -8.682 43.465 1.00 87.88 117 LEU A O 1
ATOM 964 N N . ASN A 1 118 ? -27.133 -7.502 44.977 1.00 87.94 118 ASN A N 1
ATOM 965 C CA . ASN A 1 118 ? -26.903 -6.209 44.323 1.00 87.94 118 ASN A CA 1
ATOM 966 C C . ASN A 1 118 ? -25.441 -5.734 44.402 1.00 87.94 118 ASN A C 1
ATOM 968 O O . ASN A 1 118 ? -25.007 -4.939 43.569 1.00 87.94 118 ASN A O 1
ATOM 972 N N . ARG A 1 119 ? -24.684 -6.155 45.420 1.00 92.25 119 ARG A N 1
ATOM 973 C CA . ARG A 1 119 ? -23.244 -5.890 45.529 1.00 92.25 119 ARG A CA 1
ATOM 974 C C . ARG A 1 119 ? -22.474 -6.725 44.509 1.00 92.25 119 ARG A C 1
ATOM 976 O O . ARG A 1 119 ? -21.665 -6.170 43.774 1.00 92.25 119 ARG A O 1
ATOM 983 N N . LEU A 1 120 ? -22.770 -8.020 44.430 1.00 92.44 120 LEU A N 1
ATOM 984 C CA . LEU A 1 120 ? -22.161 -8.936 43.470 1.00 92.44 120 LEU A CA 1
ATOM 985 C C . LEU A 1 120 ? -22.480 -8.531 42.029 1.00 92.44 120 LEU A C 1
ATOM 987 O O . LEU A 1 120 ? -21.566 -8.476 41.218 1.00 92.44 120 LEU A O 1
ATOM 991 N N . ARG A 1 121 ? -23.731 -8.151 41.728 1.00 92.19 121 ARG A N 1
ATOM 992 C CA . ARG A 1 121 ? -24.110 -7.626 40.403 1.00 92.19 121 ARG A CA 1
ATOM 993 C C . ARG A 1 121 ? -23.263 -6.429 39.986 1.00 92.19 121 ARG A C 1
ATOM 995 O O . ARG A 1 121 ? -22.693 -6.456 38.907 1.00 92.19 121 ARG A O 1
ATOM 1002 N N . ARG A 1 122 ? -23.108 -5.434 40.866 1.00 91.56 122 ARG A N 1
ATOM 1003 C CA . ARG A 1 122 ? -22.248 -4.271 40.591 1.00 91.56 122 ARG A CA 1
ATOM 1004 C C . ARG A 1 122 ? -20.791 -4.669 40.362 1.00 91.56 122 ARG A C 1
ATOM 1006 O O . ARG A 1 122 ? -20.177 -4.180 39.429 1.00 91.56 122 ARG A O 1
ATOM 1013 N N . SER A 1 123 ? -20.260 -5.599 41.158 1.00 90.44 123 SER A N 1
ATOM 1014 C CA . SER A 1 123 ? -18.886 -6.091 40.980 1.00 90.44 123 SER A CA 1
ATOM 1015 C C . SER A 1 123 ? -18.675 -6.849 39.664 1.00 90.44 123 SER A C 1
ATOM 1017 O O . SER A 1 123 ? -17.565 -6.836 39.133 1.00 90.44 123 SER A O 1
ATOM 1019 N N . VAL A 1 124 ? -19.704 -7.531 39.153 1.00 91.38 124 VAL A N 1
ATOM 1020 C CA . VAL A 1 124 ? -19.667 -8.184 37.836 1.00 91.38 124 VAL A CA 1
ATOM 1021 C C . VAL A 1 124 ? -19.746 -7.137 36.728 1.00 91.38 124 VAL A C 1
ATOM 1023 O O . VAL A 1 124 ? -18.902 -7.148 35.844 1.00 91.38 124 VAL A O 1
ATOM 1026 N N . GLU A 1 125 ? -20.678 -6.185 36.815 1.00 91.00 125 GLU A N 1
ATOM 1027 C CA . GLU A 1 125 ? -20.810 -5.092 35.841 1.00 91.00 125 GLU A CA 1
ATOM 1028 C C . GLU A 1 125 ? -19.527 -4.250 35.737 1.00 91.00 125 GLU A C 1
ATOM 1030 O O . GLU A 1 125 ? -19.085 -3.935 34.637 1.00 91.00 125 GLU A O 1
ATOM 1035 N N . GLU A 1 126 ? -18.886 -3.918 36.861 1.00 86.75 126 GLU A N 1
ATOM 1036 C CA . GLU A 1 126 ? -17.611 -3.187 36.882 1.00 86.75 126 GLU A CA 1
ATOM 1037 C C . GLU A 1 126 ? -16.485 -3.970 36.193 1.00 86.75 126 GLU A C 1
ATOM 1039 O O . GLU A 1 126 ? -15.706 -3.384 35.442 1.00 86.75 126 GLU A O 1
ATOM 1044 N N . ARG A 1 127 ? -16.425 -5.294 36.395 1.00 86.62 127 ARG A N 1
ATOM 1045 C CA . ARG A 1 127 ? -15.444 -6.163 35.728 1.00 86.62 127 ARG A CA 1
ATOM 1046 C C . ARG A 1 127 ? -15.706 -6.286 34.233 1.00 86.62 127 ARG A C 1
ATOM 1048 O O . ARG A 1 127 ? -14.788 -6.082 33.451 1.00 86.62 127 ARG A O 1
ATOM 1055 N N . GLU A 1 128 ? -16.951 -6.531 33.831 1.00 86.12 128 GLU A N 1
ATOM 1056 C CA . GLU A 1 128 ? -17.327 -6.614 32.415 1.00 86.12 128 GLU A CA 1
ATOM 1057 C C . GLU A 1 128 ? -17.062 -5.299 31.671 1.00 86.12 128 GLU A C 1
ATOM 1059 O O . GLU A 1 128 ? -16.642 -5.308 30.515 1.00 86.12 128 GLU A O 1
ATOM 1064 N N . MET A 1 129 ? -17.307 -4.154 32.315 1.00 76.19 129 MET A N 1
ATOM 1065 C CA . MET A 1 129 ? -17.024 -2.848 31.721 1.00 76.19 129 MET A CA 1
ATOM 1066 C C . MET A 1 129 ? -15.521 -2.567 31.632 1.00 76.19 129 MET A C 1
ATOM 1068 O O . MET A 1 129 ? -15.094 -2.007 30.624 1.00 76.19 129 MET A O 1
ATOM 1072 N N . GLY A 1 130 ? -14.733 -2.976 32.632 1.00 80.75 130 GLY A N 1
ATOM 1073 C CA . GLY A 1 130 ? -13.270 -2.885 32.600 1.00 80.75 130 GLY A CA 1
ATOM 1074 C C . GLY A 1 130 ? -12.660 -3.749 31.496 1.00 80.75 130 GLY A C 1
ATOM 1075 O O . GLY A 1 130 ? -11.956 -3.234 30.637 1.00 80.75 130 GLY A O 1
ATOM 1076 N N . GLU A 1 131 ? -13.029 -5.031 31.429 1.00 76.81 131 GLU A N 1
ATOM 1077 C CA . GLU A 1 131 ? -12.538 -5.962 30.400 1.00 76.81 131 GLU A CA 1
ATOM 1078 C C . GLU A 1 131 ? -12.899 -5.510 28.981 1.00 76.81 131 GLU A C 1
ATOM 1080 O O . GLU A 1 131 ? -12.092 -5.631 28.062 1.00 76.81 131 GLU A O 1
ATOM 1085 N N . ARG A 1 132 ? -14.101 -4.952 28.784 1.00 75.31 132 ARG A N 1
ATOM 1086 C CA . ARG A 1 132 ? -14.491 -4.384 27.486 1.00 75.31 132 ARG A CA 1
ATOM 1087 C C . ARG A 1 132 ? -13.659 -3.162 27.123 1.00 75.31 132 ARG A C 1
ATOM 1089 O O . ARG A 1 132 ? -13.296 -3.036 25.960 1.00 75.31 132 ARG A O 1
ATOM 1096 N N . GLN A 1 133 ? -13.379 -2.277 28.080 1.00 70.56 133 GLN A N 1
ATOM 1097 C CA . GLN A 1 133 ? -12.539 -1.102 27.844 1.00 70.56 133 GLN A CA 1
ATOM 1098 C C . GLN A 1 133 ? -11.108 -1.515 27.493 1.00 70.56 133 GLN A C 1
ATOM 1100 O O . GLN A 1 133 ? -10.594 -1.047 26.479 1.00 70.56 133 GLN A O 1
ATOM 1105 N N . ASP A 1 134 ? -10.525 -2.448 28.243 1.00 76.25 134 ASP A N 1
ATOM 1106 C CA . ASP A 1 134 ? -9.171 -2.957 28.007 1.00 76.25 134 ASP A CA 1
ATOM 1107 C C . ASP A 1 134 ? -9.056 -3.701 26.666 1.00 76.25 134 ASP A C 1
ATOM 1109 O O . ASP A 1 134 ? -8.100 -3.513 25.918 1.00 76.25 134 ASP A O 1
ATOM 1113 N N . ALA A 1 135 ? -10.057 -4.510 26.302 1.00 75.44 135 ALA A N 1
ATOM 1114 C CA . ALA A 1 135 ? -10.081 -5.174 25.000 1.00 75.44 135 ALA A CA 1
ATOM 1115 C C . ALA A 1 135 ? -10.162 -4.165 23.842 1.00 75.44 135 ALA A C 1
ATOM 1117 O O . ALA A 1 135 ? -9.488 -4.342 22.828 1.00 75.44 135 ALA A O 1
ATOM 1118 N N . THR A 1 136 ? -10.954 -3.095 23.991 1.00 77.38 136 THR A N 1
ATOM 1119 C CA . THR A 1 136 ? -11.050 -2.048 22.962 1.00 77.38 136 THR A CA 1
ATOM 1120 C C . THR A 1 136 ? -9.787 -1.201 22.850 1.00 77.38 136 THR A C 1
ATOM 1122 O O . THR A 1 136 ? -9.388 -0.875 21.738 1.00 77.38 136 THR A O 1
ATOM 1125 N N . THR A 1 137 ? -9.123 -0.869 23.961 1.00 81.06 137 THR A N 1
ATOM 1126 C CA . THR A 1 137 ? -7.888 -0.071 23.922 1.00 81.06 137 THR A CA 1
ATOM 1127 C C . THR A 1 137 ? -6.731 -0.850 23.309 1.00 81.06 137 THR A C 1
ATOM 1129 O O . THR A 1 137 ? -5.991 -0.289 22.506 1.00 81.06 137 THR A O 1
ATOM 1132 N N . ILE A 1 138 ? -6.605 -2.145 23.618 1.00 81.50 138 ILE A N 1
ATOM 1133 C CA . ILE A 1 138 ? -5.576 -3.008 23.022 1.00 81.50 138 ILE A CA 1
ATOM 1134 C C . ILE A 1 138 ? -5.784 -3.143 21.504 1.00 81.50 138 ILE A C 1
ATOM 1136 O O . ILE A 1 138 ? -4.814 -3.041 20.751 1.00 81.50 138 ILE A O 1
ATOM 1140 N N . ASP A 1 139 ? -7.025 -3.337 21.042 1.00 88.06 139 ASP A N 1
ATOM 1141 C CA . ASP A 1 139 ? -7.339 -3.411 19.605 1.00 88.06 139 ASP A CA 1
ATOM 1142 C C . ASP A 1 139 ? -7.057 -2.071 18.895 1.00 88.06 139 ASP A C 1
ATOM 1144 O O . ASP A 1 139 ? -6.382 -2.041 17.864 1.00 88.06 139 ASP A O 1
ATOM 1148 N N . ASP A 1 140 ? -7.460 -0.941 19.490 1.00 91.06 140 ASP A N 1
ATOM 1149 C CA . ASP A 1 140 ? -7.193 0.399 18.949 1.00 91.06 140 ASP A CA 1
ATOM 1150 C C . ASP A 1 140 ? -5.682 0.700 18.849 1.00 91.06 140 ASP A C 1
ATOM 1152 O O . ASP A 1 140 ? -5.218 1.275 17.857 1.00 91.06 140 ASP A O 1
ATOM 1156 N N . GLU A 1 141 ? -4.886 0.314 19.851 1.00 92.38 141 GLU A N 1
ATOM 1157 C CA . GLU A 1 141 ? -3.429 0.498 19.847 1.00 92.38 141 GLU A CA 1
ATOM 1158 C C . GLU A 1 141 ? -2.744 -0.347 18.765 1.00 92.38 141 GLU A C 1
ATOM 1160 O O . GLU A 1 141 ? -1.890 0.166 18.029 1.00 92.38 141 GLU A O 1
ATOM 1165 N N . GLN A 1 142 ? -3.146 -1.614 18.616 1.00 93.31 142 GLN A N 1
ATOM 1166 C CA . GLN A 1 142 ? -2.636 -2.500 17.567 1.00 93.31 142 GLN A CA 1
ATOM 1167 C C . GLN A 1 142 ? -2.977 -1.964 16.172 1.00 93.31 142 GLN A C 1
ATOM 1169 O O . GLN A 1 142 ? -2.090 -1.849 15.318 1.00 93.31 142 GLN A O 1
ATOM 1174 N N . GLN A 1 143 ? -4.225 -1.538 15.958 1.00 93.75 143 GLN A N 1
ATOM 1175 C CA . GLN A 1 143 ? -4.654 -0.927 14.701 1.00 93.75 143 GLN A CA 1
ATOM 1176 C C . GLN A 1 143 ? -3.870 0.354 14.398 1.00 93.75 143 GLN A C 1
ATOM 1178 O O . GLN A 1 143 ? -3.422 0.566 13.267 1.00 93.75 143 GLN A O 1
ATOM 1183 N N . GLN A 1 144 ? -3.633 1.212 15.394 1.00 94.88 144 GLN A N 1
ATOM 1184 C CA . GLN A 1 144 ? -2.819 2.414 15.204 1.00 94.88 144 GLN A CA 1
ATOM 1185 C C . GLN A 1 144 ? -1.368 2.091 14.840 1.00 94.88 144 GLN A C 1
ATOM 1187 O O . GLN A 1 144 ? -0.779 2.785 14.003 1.00 94.88 144 GLN A O 1
ATOM 1192 N N . GLN A 1 145 ? -0.778 1.062 15.448 1.00 95.81 145 GLN A N 1
ATOM 1193 C CA . GLN A 1 145 ? 0.579 0.631 15.129 1.00 95.81 145 GLN A CA 1
ATOM 1194 C C . GLN A 1 145 ? 0.673 0.110 13.689 1.00 95.81 145 GLN A C 1
ATOM 1196 O O . GLN A 1 145 ? 1.600 0.480 12.959 1.00 95.81 145 GLN A O 1
ATOM 1201 N N . GLU A 1 146 ? -0.306 -0.678 13.249 1.00 96.38 146 GLU A N 1
ATOM 1202 C CA . GLU A 1 146 ? -0.368 -1.183 11.879 1.00 96.38 146 GLU A CA 1
ATOM 1203 C C . GLU A 1 146 ? -0.579 -0.054 10.863 1.00 96.38 146 GLU A C 1
ATOM 1205 O O . GLU A 1 146 ? 0.149 0.025 9.871 1.00 96.38 146 GLU A O 1
ATOM 1210 N N . ILE A 1 147 ? -1.462 0.907 11.152 1.00 97.00 147 ILE A N 1
ATOM 1211 C CA . ILE A 1 147 ? -1.649 2.104 10.319 1.00 97.00 147 ILE A CA 1
ATOM 1212 C C . ILE A 1 147 ? -0.336 2.882 10.167 1.00 97.00 147 ILE A C 1
ATOM 1214 O O . ILE A 1 147 ? -0.012 3.324 9.063 1.00 97.00 147 ILE A O 1
ATOM 1218 N N . ARG A 1 148 ? 0.440 3.061 11.244 1.00 97.56 148 ARG A N 1
ATOM 1219 C CA . ARG A 1 148 ? 1.749 3.740 11.173 1.00 97.56 148 ARG A CA 1
ATOM 1220 C C . ARG A 1 148 ? 2.730 2.963 10.298 1.00 97.56 148 ARG A C 1
ATOM 1222 O O . ARG A 1 148 ? 3.403 3.561 9.461 1.00 97.56 148 ARG A O 1
ATOM 1229 N N . LYS A 1 149 ? 2.783 1.638 10.451 1.00 97.75 149 LYS A N 1
ATOM 1230 C CA . LYS A 1 149 ? 3.647 0.768 9.642 1.00 97.75 149 LYS A CA 1
ATOM 1231 C C . LYS A 1 149 ? 3.292 0.850 8.156 1.00 97.75 149 LYS A C 1
ATOM 1233 O O . LYS A 1 149 ? 4.183 1.064 7.337 1.00 97.75 149 LYS A O 1
ATOM 1238 N N . LEU A 1 150 ? 2.007 0.745 7.820 1.00 97.44 150 LEU A N 1
ATOM 1239 C CA . LEU A 1 150 ? 1.521 0.830 6.442 1.00 97.44 150 LEU A CA 1
ATOM 1240 C C . LEU A 1 150 ? 1.790 2.207 5.828 1.00 97.44 150 LEU A C 1
ATOM 1242 O O . LEU A 1 150 ? 2.249 2.284 4.693 1.00 97.44 150 LEU A O 1
ATOM 1246 N N . LYS A 1 151 ? 1.586 3.296 6.580 1.00 97.44 151 LYS A N 1
ATOM 1247 C CA . LYS A 1 151 ? 1.919 4.654 6.115 1.00 97.44 151 LYS A CA 1
ATOM 1248 C C . LYS A 1 151 ? 3.397 4.795 5.758 1.00 97.44 151 LYS A C 1
ATOM 1250 O O . LYS A 1 151 ? 3.708 5.293 4.682 1.00 97.44 151 LYS A O 1
ATOM 1255 N N . ASN A 1 152 ? 4.290 4.299 6.614 1.00 97.50 152 ASN A N 1
ATOM 1256 C CA . ASN A 1 152 ? 5.728 4.341 6.348 1.00 97.50 152 ASN A CA 1
ATOM 1257 C C . ASN A 1 152 ? 6.102 3.525 5.100 1.00 97.50 152 ASN A C 1
ATOM 1259 O O . ASN A 1 152 ? 6.942 3.954 4.314 1.00 97.50 152 ASN A O 1
ATOM 1263 N N . GLN A 1 153 ? 5.475 2.361 4.898 1.00 97.81 153 GLN A N 1
ATOM 1264 C CA . GLN A 1 153 ? 5.696 1.544 3.701 1.00 97.81 153 GLN A CA 1
ATOM 1265 C C . GLN A 1 153 ? 5.209 2.245 2.430 1.00 97.81 153 GLN A C 1
ATOM 1267 O O . GLN A 1 153 ? 5.921 2.240 1.429 1.00 97.81 153 GLN A O 1
ATOM 1272 N N . VAL A 1 154 ? 4.031 2.873 2.468 1.00 98.06 154 VAL A N 1
ATOM 1273 C CA . VAL A 1 154 ? 3.506 3.650 1.336 1.00 98.06 154 VAL A CA 1
ATOM 1274 C C . VAL A 1 154 ? 4.453 4.795 0.990 1.00 98.06 154 VAL A C 1
ATOM 1276 O O . VAL A 1 154 ? 4.835 4.925 -0.167 1.00 98.06 154 VAL A O 1
ATOM 1279 N N . GLU A 1 155 ? 4.914 5.558 1.980 1.00 97.62 155 GLU A N 1
ATOM 1280 C CA . GLU A 1 155 ? 5.831 6.677 1.746 1.00 97.62 155 GLU A CA 1
ATOM 1281 C C . GLU A 1 155 ? 7.174 6.213 1.152 1.00 97.62 155 GLU A C 1
ATOM 1283 O O . GLU A 1 155 ? 7.713 6.835 0.234 1.00 97.62 155 GLU A O 1
ATOM 1288 N N . GLN A 1 156 ? 7.715 5.085 1.624 1.00 97.50 156 GLN A N 1
ATOM 1289 C CA . GLN A 1 156 ? 8.915 4.486 1.032 1.00 97.50 156 GLN A CA 1
ATOM 1290 C C . GLN A 1 156 ? 8.686 4.069 -0.424 1.00 97.50 156 GLN A C 1
ATOM 1292 O O . GLN A 1 156 ? 9.515 4.368 -1.285 1.00 97.50 156 GLN A O 1
ATOM 1297 N N . LEU A 1 157 ? 7.561 3.410 -0.712 1.00 97.69 157 LEU A N 1
ATOM 1298 C CA . LEU A 1 157 ? 7.213 2.983 -2.066 1.00 97.69 157 LEU A CA 1
ATOM 1299 C C . LEU A 1 157 ? 6.997 4.173 -3.003 1.00 97.69 157 LEU A C 1
ATOM 1301 O O . LEU A 1 157 ? 7.420 4.112 -4.154 1.00 97.69 157 LEU A O 1
ATOM 1305 N N . GLU A 1 158 ? 6.397 5.264 -2.530 1.00 97.88 158 GLU A N 1
ATOM 1306 C CA . GLU A 1 158 ? 6.223 6.493 -3.308 1.00 97.88 158 GLU A CA 1
ATOM 1307 C C . GLU A 1 158 ? 7.569 7.119 -3.688 1.00 97.88 158 GLU A C 1
ATOM 1309 O O . GLU A 1 158 ? 7.771 7.473 -4.853 1.00 97.88 158 GLU A O 1
ATOM 1314 N N . ARG A 1 159 ? 8.527 7.175 -2.752 1.00 97.44 159 ARG A N 1
ATOM 1315 C CA . ARG A 1 159 ? 9.891 7.652 -3.036 1.00 97.44 159 ARG A CA 1
ATOM 1316 C C . ARG A 1 159 ? 10.585 6.772 -4.072 1.00 97.44 159 ARG A C 1
ATOM 1318 O O . ARG A 1 159 ? 11.105 7.289 -5.059 1.00 97.44 159 ARG A O 1
ATOM 1325 N N . VAL A 1 160 ? 10.537 5.450 -3.909 1.00 97.56 160 VAL A N 1
ATOM 1326 C CA . VAL A 1 160 ? 11.115 4.514 -4.890 1.00 97.56 160 VAL A CA 1
ATOM 1327 C C . VAL A 1 160 ? 10.449 4.681 -6.257 1.00 97.56 160 VAL A C 1
ATOM 1329 O O . VAL A 1 160 ? 11.135 4.737 -7.273 1.00 97.56 160 VAL A O 1
ATOM 1332 N N . ASN A 1 161 ? 9.123 4.833 -6.303 1.00 97.50 161 ASN A N 1
ATOM 1333 C CA . ASN A 1 161 ? 8.401 5.042 -7.555 1.00 97.50 161 ASN A CA 1
ATOM 1334 C C . ASN A 1 161 ? 8.827 6.343 -8.247 1.00 97.50 161 ASN A C 1
ATOM 1336 O O . ASN A 1 161 ? 9.007 6.348 -9.461 1.00 97.50 161 ASN A O 1
ATOM 1340 N N . SER A 1 162 ? 9.026 7.430 -7.492 1.00 97.31 162 SER A N 1
ATOM 1341 C CA . SER A 1 162 ? 9.511 8.690 -8.068 1.00 97.31 162 SER A CA 1
ATOM 1342 C C . SER A 1 162 ? 10.904 8.563 -8.684 1.00 97.31 162 SER A C 1
ATOM 1344 O O . SER A 1 162 ? 11.110 9.058 -9.789 1.00 97.31 162 SER A O 1
ATOM 1346 N N . VAL A 1 163 ? 11.819 7.838 -8.030 1.00 97.75 163 VAL A N 1
ATOM 1347 C CA . VAL A 1 163 ? 13.173 7.602 -8.554 1.00 97.75 163 VAL A CA 1
ATOM 1348 C C . VAL A 1 163 ? 13.108 6.776 -9.835 1.00 97.75 163 VAL A C 1
ATOM 1350 O O . VAL A 1 163 ? 13.659 7.183 -10.851 1.00 97.75 163 VAL A O 1
ATOM 1353 N N . LEU A 1 164 ? 12.351 5.676 -9.834 1.00 97.38 164 LEU A N 1
ATOM 1354 C CA . LEU A 1 164 ? 12.206 4.820 -11.015 1.00 97.38 164 LEU A CA 1
ATOM 1355 C C . LEU A 1 164 ? 11.589 5.554 -12.211 1.00 97.38 164 LEU A C 1
ATOM 1357 O O . LEU A 1 164 ? 11.964 5.301 -13.353 1.00 97.38 164 LEU A O 1
ATOM 1361 N N . ARG A 1 165 ? 10.635 6.463 -11.974 1.00 97.31 165 ARG A N 1
ATOM 1362 C CA . ARG A 1 165 ? 10.076 7.303 -13.044 1.00 97.31 165 ARG A CA 1
ATOM 1363 C C . ARG A 1 165 ? 11.129 8.229 -13.632 1.00 97.31 165 ARG A C 1
ATOM 1365 O O . ARG A 1 165 ? 11.216 8.326 -14.848 1.00 97.31 165 ARG A O 1
ATOM 1372 N N . GLN A 1 166 ? 11.931 8.862 -12.783 1.00 97.31 166 GLN A N 1
ATOM 1373 C CA . GLN A 1 166 ? 13.005 9.735 -13.237 1.00 97.31 166 GLN A CA 1
ATOM 1374 C C . GLN A 1 166 ? 14.062 8.961 -14.037 1.00 97.31 166 GLN A C 1
ATOM 1376 O O . GLN A 1 166 ? 14.419 9.380 -15.134 1.00 97.31 166 GLN A O 1
ATOM 1381 N N . GLU A 1 167 ? 14.509 7.806 -13.538 1.00 96.81 167 GLU A N 1
ATOM 1382 C CA . GLU A 1 167 ? 15.461 6.942 -14.247 1.00 96.81 167 GLU A CA 1
ATOM 1383 C C . GLU A 1 167 ? 14.917 6.480 -15.600 1.00 96.81 167 GLU A C 1
ATOM 1385 O O . GLU A 1 167 ? 15.649 6.453 -16.590 1.00 96.81 167 GLU A O 1
ATOM 1390 N N . LYS A 1 168 ? 13.621 6.155 -15.665 1.00 97.06 168 LYS A N 1
ATOM 1391 C CA . LYS A 1 168 ? 12.961 5.814 -16.923 1.00 97.06 168 LYS A CA 1
ATOM 1392 C C . LYS A 1 168 ? 12.964 6.994 -17.895 1.00 97.06 168 LYS A C 1
ATOM 1394 O O . LYS A 1 168 ? 13.354 6.813 -19.044 1.00 97.06 168 LYS A O 1
ATOM 1399 N N . ASP A 1 169 ? 12.561 8.180 -17.446 1.00 97.56 169 ASP A N 1
ATOM 1400 C CA . ASP A 1 169 ? 12.520 9.375 -18.293 1.00 97.56 169 ASP A CA 1
ATOM 1401 C C . ASP A 1 169 ? 13.917 9.736 -18.825 1.00 97.56 169 ASP A C 1
ATOM 1403 O O . ASP A 1 169 ? 14.067 10.141 -19.980 1.00 97.56 169 ASP A O 1
ATOM 1407 N N . ASP A 1 170 ? 14.958 9.574 -18.008 1.00 96.75 170 ASP A N 1
ATOM 1408 C CA . ASP A 1 170 ? 16.343 9.801 -18.423 1.00 96.75 170 ASP A CA 1
ATOM 1409 C C . ASP A 1 170 ? 16.841 8.715 -19.390 1.00 96.75 170 ASP A C 1
ATOM 1411 O O . ASP A 1 170 ? 17.506 9.031 -20.383 1.00 96.75 170 ASP A O 1
ATOM 1415 N N . GLY A 1 171 ? 16.450 7.456 -19.173 1.00 97.19 171 GLY A N 1
ATOM 1416 C CA . GLY A 1 171 ? 16.680 6.355 -20.109 1.00 97.19 171 GLY A CA 1
ATOM 1417 C C . GLY A 1 171 ? 16.030 6.600 -21.473 1.00 97.19 171 GLY A C 1
ATOM 1418 O O . GLY A 1 171 ? 16.694 6.472 -22.503 1.00 97.19 171 GLY A O 1
ATOM 1419 N N . ASP A 1 172 ? 14.772 7.041 -21.491 1.00 97.19 172 ASP A N 1
ATOM 1420 C CA . ASP A 1 172 ? 14.028 7.349 -22.715 1.00 97.19 172 ASP A CA 1
ATOM 1421 C C . ASP A 1 172 ? 14.690 8.506 -23.491 1.00 97.19 172 ASP A C 1
ATOM 1423 O O . ASP A 1 172 ? 14.879 8.414 -24.709 1.00 97.19 172 ASP A O 1
ATOM 1427 N N . LYS A 1 173 ? 15.144 9.565 -22.801 1.00 97.25 173 LYS A N 1
ATOM 1428 C CA . LYS A 1 173 ? 15.930 10.649 -23.427 1.00 97.25 173 LYS A CA 1
ATOM 1429 C C . LYS A 1 173 ? 17.227 10.125 -24.039 1.00 97.25 173 LYS A C 1
ATOM 1431 O O . LYS A 1 173 ? 17.563 10.491 -25.167 1.00 97.25 173 LYS A O 1
ATOM 1436 N N . HIS A 1 174 ? 17.953 9.269 -23.322 1.00 97.00 174 HIS A N 1
ATOM 1437 C CA . HIS A 1 174 ? 19.200 8.692 -23.818 1.00 97.00 174 HIS A CA 1
ATOM 1438 C C . HIS A 1 174 ? 18.964 7.817 -25.060 1.00 97.00 174 HIS A C 1
ATOM 1440 O O . HIS A 1 174 ? 19.707 7.919 -26.038 1.00 97.00 174 HIS A O 1
ATOM 1446 N N . CYS A 1 175 ? 17.885 7.030 -25.081 1.00 97.19 175 CYS A N 1
ATOM 1447 C CA . CYS A 1 175 ? 17.477 6.257 -26.253 1.00 97.19 175 CYS A CA 1
ATOM 1448 C C . CYS A 1 175 ? 17.205 7.147 -27.473 1.00 97.19 175 CYS A C 1
ATOM 1450 O O . CYS A 1 175 ? 17.683 6.835 -28.565 1.00 97.19 175 CYS A O 1
ATOM 1452 N N . VAL A 1 176 ? 16.508 8.274 -27.300 1.00 97.75 176 VAL A N 1
ATOM 1453 C CA . VAL A 1 176 ? 16.262 9.238 -28.389 1.00 97.75 176 VAL A CA 1
ATOM 1454 C C . VAL A 1 176 ? 17.574 9.817 -28.926 1.00 97.75 176 VAL A C 1
ATOM 1456 O O . VAL A 1 176 ? 17.767 9.891 -30.141 1.00 97.75 176 VAL A O 1
ATOM 1459 N N . VAL A 1 177 ? 18.507 10.186 -28.042 1.00 97.62 177 VAL A N 1
ATOM 1460 C CA . VAL A 1 177 ? 19.832 10.686 -28.447 1.00 97.62 177 VAL A CA 1
ATOM 1461 C C . VAL A 1 177 ? 20.587 9.633 -29.260 1.00 97.62 177 VAL A C 1
ATOM 1463 O O . VAL A 1 177 ? 21.076 9.936 -30.350 1.00 97.62 177 VAL A O 1
ATOM 1466 N N . LEU A 1 178 ? 20.635 8.386 -28.784 1.00 97.38 178 LEU A N 1
ATOM 1467 C CA . LEU A 1 178 ? 21.292 7.292 -29.501 1.00 97.38 178 LEU A CA 1
ATOM 1468 C C . LEU A 1 178 ? 20.637 7.013 -30.856 1.00 97.38 178 LEU A C 1
ATOM 1470 O O . LEU A 1 178 ? 21.340 6.797 -31.842 1.00 97.38 178 LEU A O 1
ATOM 1474 N N . GLN A 1 179 ? 19.308 7.061 -30.937 1.00 97.69 179 GLN A N 1
ATOM 1475 C CA . GLN A 1 179 ? 18.583 6.873 -32.192 1.00 97.69 179 GLN A CA 1
ATOM 1476 C C . GLN A 1 179 ? 18.924 7.967 -33.215 1.00 97.69 179 GLN A C 1
ATOM 1478 O O . GLN A 1 179 ? 19.131 7.666 -34.393 1.00 97.69 179 GLN A O 1
ATOM 1483 N N . ASN A 1 180 ? 19.052 9.219 -32.769 1.00 97.75 180 ASN A N 1
ATOM 1484 C CA . ASN A 1 180 ? 19.476 10.329 -33.622 1.00 97.75 180 ASN A CA 1
ATOM 1485 C C . ASN A 1 180 ? 20.916 10.148 -34.120 1.00 97.75 180 ASN A C 1
ATOM 1487 O O . ASN A 1 180 ? 21.165 10.286 -35.318 1.00 97.75 180 ASN A O 1
ATOM 1491 N N . ILE A 1 181 ? 21.846 9.767 -33.236 1.00 98.00 181 ILE A N 1
ATOM 1492 C CA . ILE A 1 181 ? 23.242 9.484 -33.606 1.00 98.00 181 ILE A CA 1
ATOM 1493 C C . ILE A 1 181 ? 23.311 8.339 -34.624 1.00 98.00 181 ILE A C 1
ATOM 1495 O O . ILE A 1 181 ? 23.989 8.456 -35.642 1.00 98.00 181 ILE A O 1
ATOM 1499 N N . LEU A 1 182 ? 22.578 7.246 -34.396 1.00 97.69 182 LEU A N 1
ATOM 1500 C CA . LEU A 1 182 ? 22.519 6.120 -35.331 1.00 97.69 182 LEU A CA 1
ATOM 1501 C C . LEU A 1 182 ? 21.980 6.541 -36.701 1.00 97.69 182 LEU A C 1
ATOM 1503 O O . LEU A 1 182 ? 22.518 6.120 -37.726 1.00 97.69 182 LEU A O 1
ATOM 1507 N 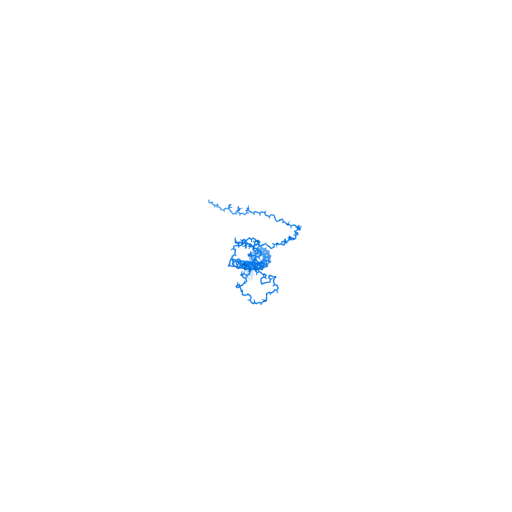N . SER A 1 183 ? 20.947 7.386 -36.729 1.00 97.69 183 SER A N 1
ATOM 1508 C CA . SER A 1 183 ? 20.402 7.942 -37.969 1.00 97.69 183 SER A CA 1
ATOM 1509 C C . SER A 1 183 ? 21.450 8.770 -38.720 1.00 97.69 183 SER A C 1
ATOM 1511 O O . SER A 1 183 ? 21.706 8.517 -39.899 1.00 97.69 183 SER A O 1
ATOM 1513 N N . MET A 1 184 ? 22.133 9.689 -38.028 1.00 97.00 184 MET A N 1
ATOM 1514 C CA . MET A 1 184 ? 23.205 10.500 -38.613 1.00 97.00 184 MET A CA 1
ATOM 1515 C C . MET A 1 184 ? 24.335 9.628 -39.163 1.00 97.00 184 MET A C 1
ATOM 1517 O O . MET A 1 184 ? 24.672 9.739 -40.342 1.00 97.00 184 MET A O 1
ATOM 1521 N N . ASN A 1 185 ? 24.842 8.688 -38.367 1.00 97.62 185 ASN A N 1
ATOM 1522 C CA . ASN A 1 185 ? 25.912 7.780 -38.779 1.00 97.62 185 ASN A CA 1
ATOM 1523 C C . ASN A 1 185 ? 25.510 6.933 -39.992 1.00 97.62 185 ASN A C 1
ATOM 1525 O O . ASN A 1 185 ? 26.328 6.691 -40.877 1.00 97.62 185 ASN A O 1
ATOM 1529 N N . LYS A 1 186 ? 24.243 6.508 -40.081 1.00 98.00 186 LYS A N 1
ATOM 1530 C CA . LYS A 1 186 ? 23.729 5.793 -41.254 1.00 98.00 186 LYS A CA 1
ATOM 1531 C C . LYS A 1 186 ? 23.769 6.673 -42.503 1.00 98.00 186 LYS A C 1
ATOM 1533 O O . LYS A 1 186 ? 24.259 6.231 -43.541 1.00 98.00 186 LYS A O 1
ATOM 1538 N N . THR A 1 187 ? 23.315 7.924 -42.402 1.00 97.44 187 THR A N 1
ATOM 1539 C CA . THR A 1 187 ? 23.370 8.865 -43.534 1.00 97.44 187 THR A CA 1
ATOM 1540 C C . THR A 1 187 ? 24.804 9.182 -43.959 1.00 97.44 187 THR A C 1
ATOM 1542 O O . THR A 1 187 ? 25.097 9.242 -45.156 1.00 97.44 187 THR A O 1
ATOM 1545 N N . GLU A 1 188 ? 25.721 9.323 -43.000 1.00 97.88 188 GLU A N 1
ATOM 1546 C CA . GLU A 1 188 ? 27.138 9.542 -43.273 1.00 97.88 188 GLU A CA 1
ATOM 1547 C C . GLU A 1 188 ? 27.766 8.320 -43.949 1.00 97.88 188 GLU A C 1
ATOM 1549 O O . GLU A 1 188 ? 28.430 8.464 -44.978 1.00 97.88 188 GLU A O 1
ATOM 1554 N N . ALA A 1 189 ? 27.489 7.113 -43.451 1.00 97.62 189 ALA A N 1
ATOM 1555 C CA . ALA A 1 189 ? 27.949 5.870 -44.057 1.00 97.62 189 ALA A CA 1
ATOM 1556 C C . ALA A 1 189 ? 27.463 5.729 -45.508 1.00 97.62 189 ALA A C 1
ATOM 1558 O O . ALA A 1 189 ? 28.246 5.362 -46.385 1.00 97.62 189 ALA A O 1
ATOM 1559 N N . ASP A 1 190 ? 26.206 6.071 -45.799 1.00 98.00 190 ASP A N 1
ATOM 1560 C CA . ASP A 1 190 ? 25.669 6.041 -47.164 1.00 98.00 190 ASP A CA 1
ATOM 1561 C C . ASP A 1 190 ? 26.324 7.099 -48.070 1.00 98.00 190 ASP A C 1
ATOM 1563 O O . ASP A 1 190 ? 26.611 6.836 -49.244 1.00 98.00 190 ASP A O 1
ATOM 1567 N N . CYS A 1 191 ? 26.630 8.286 -47.536 1.00 97.56 191 CYS A N 1
ATOM 1568 C CA . CYS A 1 191 ? 27.386 9.318 -48.248 1.00 97.56 191 CYS A CA 1
ATOM 1569 C C . CYS A 1 191 ? 28.817 8.855 -48.566 1.00 97.56 191 CYS A C 1
ATOM 1571 O O . CYS A 1 191 ? 29.290 9.005 -49.699 1.00 97.56 191 CYS A O 1
ATOM 1573 N N . LEU A 1 192 ? 29.498 8.248 -47.591 1.00 97.69 192 LEU A N 1
ATOM 1574 C CA . LEU A 1 192 ? 30.842 7.701 -47.755 1.00 97.69 192 LEU A CA 1
ATOM 1575 C C . LEU A 1 192 ? 30.857 6.548 -48.761 1.00 97.69 192 LEU A C 1
ATOM 1577 O O . LEU A 1 192 ? 31.695 6.566 -49.660 1.00 97.69 192 LEU A O 1
ATOM 1581 N N . LYS A 1 193 ? 29.895 5.619 -48.707 1.00 98.06 193 LYS A N 1
ATOM 1582 C CA . LYS A 1 193 ? 29.740 4.549 -49.709 1.00 98.06 193 LYS A CA 1
ATOM 1583 C C . LYS A 1 193 ? 29.627 5.110 -51.125 1.00 98.06 193 LYS A C 1
ATOM 1585 O O . LYS A 1 193 ? 30.359 4.682 -52.011 1.00 98.06 193 LYS A O 1
ATOM 1590 N N . LYS A 1 194 ? 28.787 6.131 -51.337 1.00 97.69 194 LYS A N 1
ATOM 1591 C CA . LYS A 1 194 ? 28.670 6.804 -52.646 1.00 97.69 194 LYS A CA 1
ATOM 1592 C C . LYS A 1 194 ? 29.985 7.453 -53.087 1.00 97.69 194 LYS A C 1
ATOM 1594 O O . LYS A 1 194 ? 30.319 7.413 -54.270 1.00 97.69 194 LYS A O 1
ATOM 1599 N N . LYS A 1 195 ? 30.738 8.071 -52.169 1.00 98.06 195 LYS A N 1
ATOM 1600 C CA . LYS A 1 195 ? 32.060 8.652 -52.473 1.00 98.06 195 LYS A CA 1
ATOM 1601 C C . LYS A 1 195 ? 33.085 7.575 -52.840 1.00 98.06 195 LYS A C 1
ATOM 1603 O O . LYS A 1 195 ? 33.856 7.794 -53.773 1.00 98.06 195 LYS A O 1
ATOM 1608 N N . VAL A 1 196 ? 33.090 6.446 -52.133 1.00 98.25 196 VAL A N 1
ATOM 1609 C CA . VAL A 1 196 ? 33.959 5.295 -52.422 1.00 98.25 196 VAL A CA 1
ATOM 1610 C C . VAL A 1 196 ? 33.647 4.734 -53.805 1.00 98.25 196 VAL A C 1
ATOM 1612 O O . VAL A 1 196 ? 34.563 4.613 -54.610 1.00 98.25 196 VAL A O 1
ATOM 1615 N N . GLU A 1 197 ? 32.372 4.517 -54.130 1.00 98.12 197 GLU A N 1
ATOM 1616 C CA . GLU A 1 197 ? 31.968 3.996 -55.441 1.00 98.12 197 GLU A CA 1
ATOM 1617 C C . GLU A 1 197 ? 32.367 4.940 -56.586 1.00 98.12 197 GLU A C 1
ATOM 1619 O O . GLU A 1 197 ? 32.964 4.523 -57.574 1.00 98.12 197 GLU A O 1
ATOM 1624 N N . LYS A 1 198 ? 32.169 6.256 -56.417 1.00 97.62 198 LYS A N 1
ATOM 1625 C CA . LYS A 1 198 ? 32.648 7.255 -57.391 1.00 97.62 198 LYS A CA 1
ATOM 1626 C C . LYS A 1 198 ? 34.162 7.201 -57.598 1.00 97.62 198 LYS A C 1
ATOM 1628 O O . LYS A 1 198 ? 34.629 7.401 -58.716 1.00 97.62 198 LYS A O 1
ATOM 1633 N N . LYS A 1 199 ? 34.942 7.008 -56.529 1.00 97.56 199 LYS A N 1
ATOM 1634 C CA . LYS A 1 199 ? 36.403 6.881 -56.633 1.00 97.56 199 LYS A CA 1
ATOM 1635 C C . LYS A 1 199 ? 36.799 5.568 -57.302 1.00 97.56 199 LYS A C 1
ATOM 1637 O O . LYS A 1 199 ? 37.716 5.586 -58.111 1.00 97.56 199 LYS A O 1
ATOM 1642 N N . ARG A 1 200 ? 36.094 4.474 -57.013 1.00 98.31 200 ARG A N 1
ATOM 1643 C CA . ARG A 1 200 ? 36.309 3.169 -57.640 1.00 98.31 200 ARG A CA 1
ATOM 1644 C C . ARG A 1 200 ? 36.135 3.239 -59.157 1.00 98.31 200 ARG A C 1
ATOM 1646 O O . ARG A 1 200 ? 37.076 2.911 -59.867 1.00 98.31 200 ARG A O 1
ATOM 1653 N N . VAL A 1 201 ? 35.012 3.776 -59.638 1.00 98.06 201 VAL A N 1
ATOM 1654 C CA . VAL A 1 201 ? 34.758 3.950 -61.083 1.00 98.06 201 VAL A CA 1
ATOM 1655 C C . VAL A 1 201 ? 35.851 4.795 -61.749 1.00 98.06 201 VAL A C 1
ATOM 1657 O O . VAL A 1 201 ? 36.312 4.477 -62.839 1.00 98.06 201 VAL A O 1
ATOM 1660 N N . LYS A 1 202 ? 36.323 5.861 -61.085 1.00 98.12 202 LYS A N 1
ATOM 1661 C CA . LYS A 1 202 ? 37.441 6.673 -61.600 1.00 98.12 202 LYS A CA 1
ATOM 1662 C C . LYS A 1 202 ? 38.754 5.895 -61.680 1.00 98.12 202 LYS A C 1
ATOM 1664 O O . LYS A 1 202 ? 39.500 6.090 -62.630 1.00 98.12 202 LYS A O 1
ATOM 1669 N N . ILE A 1 203 ? 39.054 5.062 -60.684 1.00 97.75 203 ILE A N 1
ATOM 1670 C CA . ILE A 1 203 ? 40.251 4.213 -60.690 1.00 97.75 203 ILE A CA 1
ATOM 1671 C C . ILE A 1 203 ? 40.171 3.200 -61.833 1.00 97.75 203 ILE A C 1
ATOM 1673 O O . ILE A 1 203 ? 41.155 3.038 -62.544 1.00 97.75 203 ILE A O 1
ATOM 1677 N N . GLU A 1 204 ? 39.013 2.566 -62.035 1.00 97.44 204 GLU A N 1
ATOM 1678 C CA . GLU A 1 204 ? 38.787 1.623 -63.137 1.00 97.44 204 GLU A CA 1
ATOM 1679 C C . GLU A 1 204 ? 38.997 2.309 -64.500 1.00 97.44 204 GLU A C 1
ATOM 1681 O O . GLU A 1 204 ? 39.802 1.833 -65.297 1.00 97.44 204 GLU A O 1
ATOM 1686 N N . ALA A 1 205 ? 38.414 3.494 -64.717 1.00 97.38 205 ALA A N 1
ATOM 1687 C CA . ALA A 1 205 ? 38.620 4.269 -65.946 1.00 97.38 205 ALA A CA 1
ATOM 1688 C C . ALA A 1 205 ? 40.095 4.662 -66.176 1.00 97.38 205 ALA A C 1
ATOM 1690 O O . ALA A 1 205 ? 40.626 4.505 -67.275 1.00 97.38 205 ALA A O 1
ATOM 1691 N N . LEU A 1 206 ? 40.793 5.136 -65.136 1.00 97.12 206 LEU A N 1
ATOM 1692 C CA . LEU A 1 206 ? 42.219 5.472 -65.235 1.00 97.12 206 LEU A CA 1
ATOM 1693 C C . LEU A 1 206 ? 43.092 4.233 -65.493 1.00 97.12 206 LEU A C 1
ATOM 1695 O O . LEU A 1 206 ? 44.095 4.324 -66.201 1.00 97.12 206 LEU A O 1
ATOM 1699 N N . ALA A 1 207 ? 42.727 3.074 -64.940 1.00 97.44 207 ALA A N 1
ATOM 1700 C CA . ALA A 1 207 ? 43.426 1.816 -65.186 1.00 97.44 207 ALA A CA 1
ATOM 1701 C C . ALA A 1 207 ? 43.260 1.348 -66.642 1.00 97.44 207 ALA A C 1
ATOM 1703 O O . ALA A 1 207 ? 44.238 0.909 -67.254 1.00 97.44 207 ALA A O 1
ATOM 1704 N N . GLU A 1 208 ? 42.063 1.493 -67.220 1.00 97.19 208 GLU A N 1
ATOM 1705 C CA . GLU A 1 208 ? 41.807 1.226 -68.642 1.00 97.19 208 GLU A CA 1
ATOM 1706 C C . GLU A 1 208 ? 42.632 2.149 -69.551 1.00 97.19 208 GLU A C 1
ATOM 1708 O O . GLU A 1 208 ? 43.298 1.682 -70.482 1.00 97.19 208 GLU A O 1
ATOM 1713 N N . GLU A 1 209 ? 42.658 3.453 -69.258 1.00 97.38 209 GLU A N 1
ATOM 1714 C CA . GLU A 1 209 ? 43.473 4.421 -69.998 1.00 97.38 209 GLU A CA 1
ATOM 1715 C C . GLU A 1 209 ? 44.968 4.090 -69.926 1.00 97.38 209 GLU A C 1
ATOM 1717 O O . GLU A 1 209 ? 45.650 4.094 -70.957 1.00 97.38 209 GLU A O 1
ATOM 1722 N N . LEU A 1 210 ? 45.476 3.755 -68.736 1.00 96.94 210 LEU A N 1
ATOM 1723 C CA . LEU A 1 210 ? 46.867 3.348 -68.538 1.00 96.94 210 LEU A CA 1
ATOM 1724 C C . LEU A 1 210 ? 47.197 2.071 -69.323 1.00 96.94 210 LEU A C 1
ATOM 1726 O O . LEU A 1 210 ? 48.265 1.982 -69.938 1.00 96.94 210 LEU A O 1
ATOM 1730 N N . GLY A 1 211 ? 46.281 1.099 -69.345 1.00 96.50 211 GLY A N 1
ATOM 1731 C CA . GLY A 1 211 ? 46.402 -0.119 -70.144 1.00 96.50 211 GLY A CA 1
ATOM 1732 C C . GLY A 1 211 ? 46.494 0.179 -71.643 1.00 96.50 211 GLY A C 1
ATOM 1733 O O . GLY A 1 211 ? 47.400 -0.321 -72.318 1.00 96.50 211 GLY A O 1
ATOM 1734 N N . ARG A 1 212 ? 45.627 1.064 -72.153 1.00 96.25 212 ARG A N 1
ATOM 1735 C CA . ARG A 1 212 ? 45.641 1.518 -73.553 1.00 96.25 212 ARG A CA 1
ATOM 1736 C C . ARG A 1 212 ? 46.952 2.218 -73.910 1.00 96.25 212 ARG A C 1
ATOM 1738 O O . ARG A 1 212 ? 47.591 1.847 -74.891 1.00 96.25 212 ARG A O 1
ATOM 1745 N N . VAL A 1 213 ? 47.388 3.187 -73.101 1.00 97.19 213 VAL A N 1
ATOM 1746 C CA . VAL A 1 213 ? 48.661 3.903 -73.311 1.00 97.19 213 VAL A CA 1
ATOM 1747 C C . VAL A 1 213 ? 49.840 2.928 -73.294 1.00 97.19 213 VAL A C 1
ATOM 1749 O O . VAL A 1 213 ? 50.721 3.011 -74.148 1.00 97.19 213 VAL A O 1
ATOM 1752 N N . SER A 1 214 ? 49.835 1.961 -72.375 1.00 96.81 214 SER A N 1
ATOM 1753 C CA . SER A 1 214 ? 50.875 0.931 -72.291 1.00 96.81 214 SER A CA 1
ATOM 1754 C C . SER A 1 214 ? 50.907 0.023 -73.527 1.00 96.81 214 SER A C 1
ATOM 1756 O O . SER A 1 214 ? 51.991 -0.341 -73.988 1.00 96.81 214 SER A O 1
ATOM 1758 N N . SER A 1 215 ? 49.746 -0.327 -74.097 1.00 96.12 215 SER A N 1
ATOM 1759 C CA . SER A 1 215 ? 49.672 -1.084 -75.356 1.00 96.12 215 SER A CA 1
ATOM 1760 C C . SER A 1 215 ? 50.210 -0.274 -76.533 1.00 96.12 215 SER A C 1
ATOM 1762 O O . SER A 1 215 ? 51.101 -0.750 -77.236 1.00 96.12 215 SER A O 1
ATOM 1764 N N . ASN A 1 216 ? 49.763 0.978 -76.679 1.00 95.88 216 ASN A N 1
ATOM 1765 C CA . ASN A 1 216 ? 50.235 1.885 -77.727 1.00 95.88 216 ASN A CA 1
ATOM 1766 C C . ASN A 1 216 ? 51.756 2.081 -77.648 1.00 95.88 216 ASN A C 1
ATOM 1768 O O . ASN A 1 216 ? 52.455 1.999 -78.654 1.00 95.88 216 ASN A O 1
ATOM 1772 N N . ALA A 1 217 ? 52.299 2.274 -76.442 1.00 95.81 217 ALA A N 1
ATOM 1773 C CA . ALA A 1 217 ? 53.739 2.385 -76.231 1.00 95.81 217 ALA A CA 1
ATOM 1774 C C . ALA A 1 217 ? 54.485 1.106 -76.653 1.00 95.81 217 ALA A C 1
ATOM 1776 O O . ALA A 1 217 ? 55.568 1.183 -77.234 1.00 95.81 217 ALA A O 1
ATOM 1777 N N . ARG A 1 218 ? 53.914 -0.078 -76.393 1.00 95.81 218 ARG A N 1
ATOM 1778 C CA . ARG A 1 218 ? 54.482 -1.364 -76.824 1.00 95.81 218 ARG A CA 1
ATOM 1779 C C . ARG A 1 218 ? 54.476 -1.504 -78.348 1.00 95.81 218 ARG A C 1
ATOM 1781 O O . ARG A 1 218 ? 55.465 -1.969 -78.907 1.00 95.81 218 ARG A O 1
ATOM 1788 N N . GLU A 1 219 ? 53.396 -1.111 -79.013 1.00 95.25 219 GLU A N 1
ATOM 1789 C CA . GLU A 1 219 ? 53.280 -1.127 -80.477 1.00 95.25 219 GLU A CA 1
ATOM 1790 C C . GLU A 1 219 ? 54.249 -0.149 -81.141 1.00 95.25 219 GLU A C 1
ATOM 1792 O O . GLU A 1 219 ? 54.986 -0.547 -82.039 1.00 95.25 219 GLU A O 1
ATOM 1797 N N . LEU A 1 220 ? 54.341 1.086 -80.640 1.00 94.56 220 LEU A N 1
ATOM 1798 C CA . LEU A 1 220 ? 55.321 2.070 -81.106 1.00 94.56 220 LEU A CA 1
ATOM 1799 C C . LEU A 1 220 ? 56.755 1.544 -80.964 1.00 94.56 220 LEU A C 1
ATOM 1801 O O . LEU A 1 220 ? 57.536 1.633 -81.908 1.00 94.56 220 LEU A O 1
ATOM 1805 N N . ARG A 1 221 ? 57.097 0.919 -79.826 1.00 94.50 221 ARG A N 1
ATOM 1806 C CA . ARG A 1 221 ? 58.407 0.264 -79.643 1.00 94.50 221 ARG A CA 1
ATOM 1807 C C . ARG A 1 221 ? 58.648 -0.847 -80.669 1.00 94.50 221 ARG A C 1
ATOM 1809 O O . ARG A 1 221 ? 59.754 -0.943 -81.195 1.00 94.50 221 ARG A O 1
ATOM 1816 N N . LYS A 1 222 ? 57.634 -1.665 -80.978 1.00 93.44 222 LYS A N 1
ATOM 1817 C CA . LYS A 1 222 ? 57.730 -2.701 -82.021 1.00 93.44 222 LYS A CA 1
ATOM 1818 C C . LYS A 1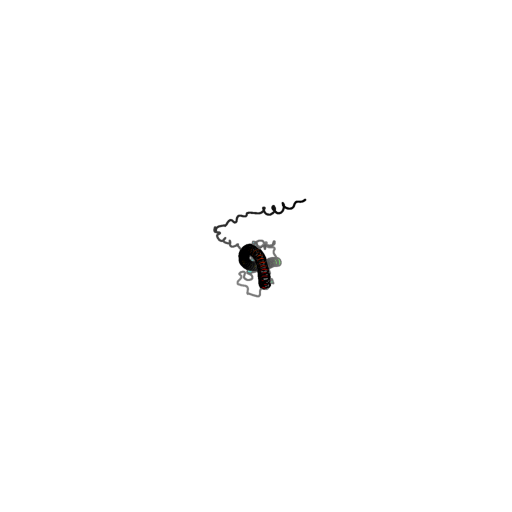 222 ? 57.970 -2.085 -83.402 1.00 93.44 222 LYS A C 1
ATOM 1820 O O . LYS A 1 222 ? 58.899 -2.516 -84.078 1.00 93.44 222 LYS A O 1
ATOM 1825 N N . MET A 1 223 ? 57.199 -1.071 -83.795 1.00 93.62 223 MET A N 1
ATOM 1826 C CA . MET A 1 223 ? 57.362 -0.391 -85.088 1.00 93.62 223 MET A CA 1
ATOM 1827 C C . MET A 1 223 ? 58.739 0.262 -85.224 1.00 93.62 223 MET A C 1
ATOM 1829 O O . MET A 1 223 ? 59.406 0.054 -86.233 1.00 93.62 223 MET A O 1
ATOM 1833 N N . LEU A 1 224 ? 59.213 0.961 -84.186 1.00 91.38 224 LEU A N 1
ATOM 1834 C CA . LEU A 1 224 ? 60.567 1.524 -84.160 1.00 91.38 224 LEU A CA 1
ATOM 1835 C C . LEU A 1 224 ? 61.624 0.431 -84.354 1.00 91.38 224 LEU A C 1
ATOM 1837 O O . LEU A 1 224 ? 62.496 0.563 -85.206 1.00 91.38 224 LEU A O 1
ATOM 1841 N N . SER A 1 225 ? 61.514 -0.684 -83.623 1.00 89.38 225 SER A N 1
ATOM 1842 C CA . SER A 1 225 ? 62.451 -1.805 -83.767 1.00 89.38 225 SER A CA 1
ATOM 1843 C C . SER A 1 225 ? 62.406 -2.474 -85.146 1.00 89.38 225 SER A C 1
ATOM 1845 O O . SER A 1 225 ? 63.417 -3.012 -85.588 1.00 89.38 225 SER A O 1
ATOM 1847 N N . ALA A 1 226 ? 61.257 -2.444 -85.830 1.00 86.12 226 ALA A N 1
ATOM 1848 C CA . ALA A 1 226 ? 61.111 -2.953 -87.189 1.00 86.12 226 ALA A CA 1
ATOM 1849 C C . ALA A 1 226 ? 61.746 -2.005 -88.219 1.00 86.12 226 ALA A C 1
ATOM 1851 O O . ALA A 1 226 ? 62.489 -2.475 -89.076 1.00 86.12 226 ALA A O 1
ATOM 1852 N N . SER A 1 227 ? 61.535 -0.690 -88.088 1.00 84.75 227 SER A N 1
ATOM 1853 C CA . SER A 1 227 ? 62.165 0.331 -88.943 1.00 84.75 227 SER A CA 1
ATOM 1854 C C . SER A 1 227 ? 63.693 0.279 -88.845 1.00 84.75 227 SER A C 1
ATOM 1856 O O . SER A 1 227 ? 64.374 0.186 -89.858 1.00 84.75 227 SER A O 1
ATOM 1858 N N . LEU A 1 228 ? 64.233 0.193 -87.623 1.00 81.12 228 LEU A N 1
ATOM 1859 C CA . LEU A 1 228 ? 65.674 0.036 -87.375 1.00 81.12 228 LEU A CA 1
ATOM 1860 C C . LEU A 1 228 ? 66.280 -1.218 -88.036 1.00 81.12 228 LEU A C 1
ATOM 1862 O O . LEU A 1 228 ? 67.456 -1.218 -88.385 1.00 81.12 228 LEU A O 1
ATOM 1866 N N . ARG A 1 229 ? 65.501 -2.295 -88.213 1.00 76.75 229 ARG A N 1
ATOM 1867 C CA . ARG A 1 229 ? 65.952 -3.509 -88.918 1.00 76.75 229 ARG A CA 1
ATOM 1868 C C . ARG A 1 229 ? 65.897 -3.372 -90.440 1.00 76.75 229 ARG A C 1
ATOM 1870 O O . ARG A 1 229 ? 66.672 -4.043 -91.110 1.00 76.75 229 ARG A O 1
ATOM 1877 N N . GLN A 1 230 ? 64.996 -2.549 -90.977 1.00 68.25 230 GLN A N 1
ATOM 1878 C CA . GLN A 1 230 ? 64.904 -2.289 -92.417 1.00 68.25 230 GLN A CA 1
ATOM 1879 C C . GLN A 1 230 ? 66.022 -1.353 -92.892 1.00 68.25 230 GLN A C 1
ATOM 1881 O O . GLN A 1 230 ? 66.640 -1.635 -93.914 1.00 68.25 230 GLN A O 1
ATOM 1886 N N . ASP A 1 231 ? 66.363 -0.327 -92.109 1.00 61.34 231 ASP A N 1
ATOM 1887 C CA . ASP A 1 231 ? 67.451 0.607 -92.441 1.00 61.34 231 ASP A CA 1
ATOM 1888 C C . ASP A 1 231 ? 68.849 -0.037 -92.329 1.00 61.34 231 ASP A C 1
ATOM 1890 O O . ASP A 1 231 ? 69.779 0.361 -93.024 1.00 61.34 231 ASP A O 1
ATOM 1894 N N . GLY A 1 232 ? 69.003 -1.074 -91.497 1.00 57.94 232 GLY A N 1
ATOM 1895 C CA . GLY A 1 232 ? 70.251 -1.839 -91.370 1.00 57.94 232 GLY A CA 1
ATOM 1896 C C . GLY A 1 232 ? 70.461 -2.936 -92.424 1.00 57.94 232 GLY A C 1
ATOM 1897 O O . GLY A 1 232 ? 71.531 -3.534 -92.451 1.00 57.94 232 GLY A O 1
ATOM 1898 N N . ALA A 1 233 ? 69.462 -3.230 -93.266 1.00 53.16 233 ALA A N 1
ATOM 1899 C CA . ALA A 1 233 ? 69.533 -4.267 -94.305 1.00 53.16 233 ALA A CA 1
ATOM 1900 C C . ALA A 1 233 ? 69.760 -3.704 -95.725 1.00 53.16 233 ALA A C 1
ATOM 1902 O O . ALA A 1 233 ? 69.804 -4.474 -96.683 1.00 53.16 233 ALA A O 1
ATOM 1903 N N . GLY A 1 234 ? 69.881 -2.378 -95.863 1.00 51.41 234 GLY A N 1
ATOM 1904 C CA . GLY A 1 234 ? 70.077 -1.671 -97.136 1.00 51.41 234 GLY A CA 1
ATOM 1905 C C . GLY A 1 234 ? 71.442 -0.990 -97.304 1.00 51.41 234 GLY A C 1
ATOM 1906 O O . GLY A 1 234 ? 71.549 -0.107 -98.153 1.00 51.41 234 GLY A O 1
ATOM 1907 N N . GLY A 1 235 ? 72.446 -1.352 -96.497 1.00 42.75 235 GLY A N 1
ATOM 1908 C CA . GLY A 1 235 ? 73.825 -0.847 -96.579 1.00 42.75 235 GLY A CA 1
ATOM 1909 C C . GLY A 1 235 ? 74.809 -1.911 -97.037 1.00 42.75 235 GLY A C 1
ATOM 1910 O O . GLY A 1 235 ? 74.708 -3.044 -96.516 1.00 42.75 235 GLY A O 1
#

Radius of gyration: 62.1 Å; chains: 1; bounding box: 126×44×181 Å

Sequence (235 aa):
MLGCDWWIRRRIRGRTRKRWRVNDGAGRQPAVKKQKTEDIRCGTVSFCLTEEQHKVLLTLEQTYPNWADPVTEMSSVHHGKKWASIENEMKARFVSITATRKTLMGICSHRKLKRELNRLRRSVEEREMGERQDATTIDDEQQQQEIRKLKNQVEQLERVNSVLRQEKDDGDKHCVVLQNILSMNKTEADCLKKKVEKKRVKIEALAEELGRVSSNARELRKMLSASLRQDGAGG

Foldseek 3Di:
DDDDPPPPPPPPDDDDPPDPDPDPDDDDDPPPPPPPPPPLPPVQPDPQDDPVLVVLLVVLVVCPPPPDDPPDDPDPQPPVNSLVVSVVVSCVVPVPHPADSVRSVCSVVVVVVVVVVVVVVVVVVVVVVVVVVVVVVVVVVVVVVVVVVVVVVVVVVVVVVVVVVVVVVVVVVVVVVVVVVVVVVVVVVVVVVVVVVVVVVVVVVVVVVVVVVVVVVVVVVVVVVVVVVVVVVPD

Secondary structure (DSSP, 8-state):
----SSSSSSSSS-S------------------------TTTT---TTS-HHHHHHHHHHHHHTT-SS-TTS------HHHHHHHHHHHHHHH-TT----HHHHHHHHHHHHHHHHHHHHHHHHHHHHHHHHHHHHHHHHHHHHHHHHHHHHHHHHHHHHHHHHHHHHHHHHHHHHHHHHHHHHHHHHHHHHHHHHHHHHHHHHHHHHHHHHHHHHHHHHHHHHHHHHHHHTT--